Protein AF-A0A968RHX1-F1 (afdb_monomer)

pLDDT: mean 70.89, std 21.75, range [34.69, 95.31]

Nearest PDB structures (foldseek):
  5dut-assembly1_A  TM=3.476E-01  e=1.867E-02  Influenza A virus (A/Anhui/1/2005(H5N1))
  4f15-assembly1_A  TM=3.416E-01  e=2.207E-02  Influenza A virus (A/Korea/01/2009(H1N1))
  6iut-assembly1_A  TM=3.335E-01  e=6.361E-02  Influenza A virus (A/Anhui/1/2005(H5N1))
  8dis-assembly1_F  TM=2.852E-01  e=5.090E-02  Influenza A virus (A/Melbourne/1/1946(H1N1))
  8f38-as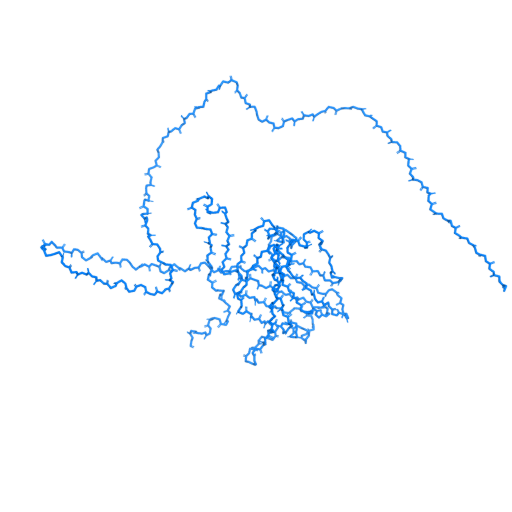sembly1_A  TM=2.634E-01  e=1.174E-01  synthetic construct

Structure (mmCIF, N/CA/C/O backbone):
data_AF-A0A968RHX1-F1
#
_entry.id   AF-A0A968RHX1-F1
#
loop_
_atom_site.group_PDB
_atom_site.id
_atom_site.type_symbol
_atom_site.label_atom_id
_atom_site.label_alt_id
_atom_site.label_comp_id
_atom_site.label_asym_id
_atom_site.label_entity_id
_atom_site.label_seq_id
_atom_site.pdbx_PDB_ins_code
_atom_site.Cartn_x
_atom_site.Cartn_y
_atom_site.Cartn_z
_atom_site.occupancy
_atom_site.B_iso_or_equiv
_atom_site.auth_seq_id
_atom_site.auth_comp_id
_atom_site.auth_asym_id
_atom_site.auth_atom_id
_atom_site.pdbx_PDB_model_num
ATOM 1 N N . MET A 1 1 ? 57.070 -23.262 -10.466 1.00 45.56 1 MET A N 1
ATOM 2 C CA . MET A 1 1 ? 58.029 -22.508 -9.624 1.00 45.56 1 MET A CA 1
ATOM 3 C C . MET A 1 1 ? 57.742 -21.035 -9.893 1.00 45.56 1 MET A C 1
ATOM 5 O O . MET A 1 1 ? 57.870 -20.663 -11.042 1.00 45.56 1 MET A O 1
ATOM 9 N N . TYR A 1 2 ? 57.181 -20.199 -9.018 1.00 42.03 2 TYR A N 1
ATOM 10 C CA . TYR A 1 2 ? 57.358 -20.011 -7.573 1.00 42.03 2 TYR A CA 1
ATOM 11 C C . TYR A 1 2 ? 56.024 -19.654 -6.872 1.00 42.03 2 TYR A C 1
ATOM 13 O O . TYR A 1 2 ? 55.183 -18.969 -7.444 1.00 42.03 2 TYR A O 1
ATOM 21 N N . LYS A 1 3 ? 55.871 -20.115 -5.623 1.00 45.38 3 LYS A N 1
ATOM 22 C CA . LYS A 1 3 ? 54.932 -19.626 -4.593 1.00 45.38 3 LYS A CA 1
ATOM 23 C C . LYS A 1 3 ? 55.657 -18.587 -3.719 1.00 45.38 3 LYS A C 1
ATOM 25 O O . LYS A 1 3 ? 56.845 -18.799 -3.494 1.00 45.38 3 LYS A O 1
ATOM 30 N N . GLN A 1 4 ? 54.941 -17.602 -3.159 1.00 46.31 4 GLN A N 1
ATOM 31 C CA . GLN A 1 4 ? 55.079 -17.025 -1.791 1.00 46.31 4 GLN A CA 1
ATOM 32 C C . GLN A 1 4 ? 54.148 -15.790 -1.671 1.00 46.31 4 GLN A C 1
ATOM 34 O O . GLN A 1 4 ? 54.173 -14.945 -2.555 1.00 46.31 4 GLN A O 1
ATOM 39 N N . ASN A 1 5 ? 53.125 -15.807 -0.798 1.00 43.62 5 ASN A N 1
ATOM 40 C CA . ASN A 1 5 ? 53.083 -15.311 0.604 1.00 43.62 5 ASN A CA 1
ATOM 41 C C . ASN A 1 5 ? 53.239 -13.769 0.667 1.00 43.62 5 ASN A C 1
ATOM 43 O O . ASN A 1 5 ? 54.166 -13.245 0.072 1.00 43.62 5 ASN A O 1
ATOM 47 N N . PHE A 1 6 ? 52.377 -12.971 1.310 1.00 46.50 6 PHE A N 1
ATOM 48 C CA . PHE A 1 6 ? 52.063 -12.970 2.744 1.00 46.50 6 PHE A CA 1
ATOM 49 C C . PHE A 1 6 ? 50.759 -12.206 3.070 1.00 46.50 6 PHE A C 1
ATOM 51 O O . PHE A 1 6 ? 50.465 -11.171 2.480 1.00 46.50 6 PHE A O 1
ATOM 58 N N . PHE A 1 7 ? 50.035 -12.709 4.074 1.00 46.78 7 PHE A N 1
ATOM 59 C CA . PHE A 1 7 ? 49.085 -11.971 4.916 1.00 46.78 7 PHE A CA 1
ATOM 60 C C . PHE A 1 7 ? 49.826 -11.002 5.861 1.00 46.78 7 PHE A C 1
ATOM 62 O O . PHE A 1 7 ? 50.921 -11.347 6.301 1.00 46.78 7 PHE A O 1
ATOM 69 N N . ASN A 1 8 ? 49.204 -9.853 6.180 1.00 42.34 8 ASN A N 1
ATOM 70 C CA . ASN A 1 8 ? 49.311 -8.980 7.382 1.00 42.34 8 ASN A CA 1
ATOM 71 C C . ASN A 1 8 ? 48.956 -7.538 6.939 1.00 42.34 8 ASN A C 1
ATOM 73 O O . ASN A 1 8 ? 49.455 -7.096 5.915 1.00 42.34 8 ASN A O 1
ATOM 77 N N . SER A 1 9 ? 48.101 -6.742 7.584 1.00 45.88 9 SER A N 1
ATOM 78 C CA . SER A 1 9 ? 47.857 -6.588 9.014 1.00 45.88 9 SER A CA 1
ATOM 79 C C . SER A 1 9 ? 46.403 -6.177 9.309 1.00 45.88 9 SER A C 1
ATOM 81 O O . SER A 1 9 ? 45.890 -5.178 8.812 1.00 45.88 9 SER A O 1
ATOM 83 N N . ALA A 1 10 ? 45.755 -6.934 10.190 1.00 45.03 10 ALA A N 1
ATOM 84 C CA . ALA A 1 10 ? 44.813 -6.362 11.143 1.00 45.03 10 ALA A CA 1
ATOM 85 C C . ALA A 1 10 ? 45.618 -5.886 12.367 1.00 45.03 10 ALA A C 1
ATOM 87 O O . ALA A 1 10 ? 46.672 -6.454 12.652 1.00 45.03 10 ALA A O 1
ATOM 88 N N . ALA A 1 11 ? 45.075 -4.904 13.090 1.00 45.91 11 ALA A N 1
ATOM 89 C CA . ALA A 1 11 ? 45.566 -4.309 14.340 1.00 45.91 11 ALA A CA 1
ATOM 90 C C . ALA A 1 11 ? 46.573 -3.150 14.206 1.00 45.91 11 ALA A C 1
ATOM 92 O O . ALA A 1 11 ? 47.782 -3.346 14.140 1.00 45.91 11 ALA A O 1
ATOM 93 N N . SER A 1 12 ? 46.057 -1.921 14.282 1.00 44.59 12 SER A N 1
ATOM 94 C CA . SER A 1 12 ? 46.679 -0.835 15.050 1.00 44.59 12 SER A CA 1
ATOM 95 C C . SER A 1 12 ? 45.677 0.308 15.230 1.00 44.59 12 SER A C 1
ATOM 97 O O . SER A 1 12 ? 44.970 0.648 14.287 1.00 44.59 12 SER A O 1
ATOM 99 N N . GLN A 1 13 ? 45.686 0.908 16.423 1.00 48.78 13 GLN A N 1
ATOM 100 C CA . GLN A 1 13 ? 44.955 2.109 16.858 1.00 48.78 13 GLN A CA 1
ATOM 101 C C . GLN A 1 13 ? 43.573 1.876 17.484 1.00 48.78 13 GLN A C 1
ATOM 103 O O . GLN A 1 13 ? 42.574 2.501 17.144 1.00 48.78 13 GLN A O 1
ATOM 108 N N . ALA A 1 14 ? 43.559 1.002 18.489 1.00 42.59 14 ALA A N 1
ATOM 109 C CA . ALA A 1 14 ? 42.822 1.301 19.708 1.00 42.59 14 ALA A CA 1
ATOM 110 C C . ALA A 1 14 ? 43.758 2.055 20.663 1.00 42.59 14 ALA A C 1
ATOM 112 O O . ALA A 1 14 ? 44.959 1.782 20.676 1.00 42.59 14 ALA A O 1
ATOM 113 N N . ASN A 1 15 ? 43.144 2.879 21.512 1.00 43.47 15 ASN A N 1
ATOM 114 C CA . ASN A 1 15 ? 43.693 3.506 22.710 1.00 43.47 15 ASN A CA 1
ATOM 115 C C . ASN A 1 15 ? 44.320 4.884 22.481 1.00 43.47 15 ASN A C 1
ATOM 117 O O . ASN A 1 15 ? 45.461 4.969 22.053 1.00 43.47 15 ASN A O 1
ATOM 121 N N . GLU A 1 16 ? 43.586 5.939 22.847 1.00 45.56 16 GLU A N 1
ATOM 122 C CA . GLU A 1 16 ? 44.152 6.995 23.684 1.00 45.56 16 GLU A CA 1
ATOM 123 C C . GLU A 1 16 ? 43.061 7.865 24.351 1.00 45.56 16 GLU A C 1
ATOM 125 O O . GLU A 1 16 ? 42.153 8.382 23.708 1.00 45.56 16 GLU A O 1
ATOM 130 N N . PHE A 1 17 ? 43.220 7.990 25.672 1.00 44.78 17 PHE A N 1
ATOM 131 C CA . PHE A 1 17 ? 42.766 9.045 26.582 1.00 44.78 17 PHE A CA 1
ATOM 132 C C . PHE A 1 17 ? 41.305 9.133 27.057 1.00 44.78 17 PHE A C 1
ATOM 134 O O . PHE A 1 17 ? 40.482 9.909 26.582 1.00 44.78 17 PHE A O 1
ATOM 141 N N . PHE A 1 18 ? 41.085 8.455 28.189 1.00 43.38 18 PHE A N 1
ATOM 142 C CA . PHE A 1 18 ? 40.279 8.955 29.302 1.00 43.38 18 PHE A CA 1
ATOM 143 C C . PHE A 1 18 ? 40.734 10.367 29.723 1.00 43.38 18 PHE A C 1
ATOM 145 O O . PHE A 1 18 ? 41.918 10.584 29.981 1.00 43.38 18 PHE A O 1
ATOM 152 N N . HIS A 1 19 ? 39.783 11.288 29.873 1.00 45.94 19 HIS A N 1
ATOM 153 C CA . HIS A 1 19 ? 39.845 12.366 30.861 1.00 45.94 19 HIS A CA 1
ATOM 154 C C . HIS A 1 19 ? 38.567 12.298 31.702 1.00 45.94 19 HIS A C 1
ATOM 156 O O . HIS A 1 19 ? 37.454 12.280 31.181 1.00 45.94 19 HIS A O 1
ATOM 162 N N . SER A 1 20 ? 38.771 12.167 33.006 1.00 45.75 20 SER A N 1
ATOM 163 C CA . SER A 1 20 ? 37.778 12.200 34.073 1.00 45.75 20 SER A CA 1
ATOM 164 C C . SER A 1 20 ? 37.375 13.635 34.424 1.00 45.75 20 SER A C 1
ATOM 166 O O . SER A 1 20 ? 38.226 14.506 34.283 1.00 45.75 20 SER A O 1
ATOM 168 N N . ALA A 1 21 ? 36.166 13.780 34.997 1.00 43.03 21 ALA A N 1
ATOM 169 C CA . ALA A 1 21 ? 35.847 14.597 36.188 1.00 43.03 21 ALA A CA 1
ATOM 170 C C . ALA A 1 21 ? 36.173 16.111 36.095 1.00 43.03 21 ALA A C 1
ATOM 172 O O . ALA A 1 21 ? 37.312 16.493 35.878 1.00 43.03 21 ALA A O 1
ATOM 173 N N . ASP A 1 22 ? 35.271 17.079 36.231 1.00 44.50 22 ASP A N 1
ATOM 174 C CA . ASP A 1 22 ? 34.054 17.243 37.031 1.00 44.50 22 ASP A CA 1
ATOM 175 C C . ASP A 1 22 ? 33.263 18.435 36.443 1.00 44.50 22 ASP A C 1
ATOM 177 O O . ASP A 1 22 ? 33.840 19.224 35.689 1.00 44.50 22 ASP A O 1
ATOM 181 N N . GLY A 1 23 ? 31.980 18.611 36.784 1.00 38.50 23 GLY A N 1
ATOM 182 C CA . GLY A 1 23 ? 31.287 19.867 36.453 1.00 38.50 23 GLY A CA 1
ATOM 183 C C . GLY A 1 23 ? 29.775 19.790 36.230 1.00 38.50 23 GLY A C 1
ATOM 184 O O . GLY A 1 23 ? 29.327 19.937 35.103 1.00 38.50 23 GLY A O 1
ATOM 185 N N . ASP A 1 24 ? 29.020 19.535 37.297 1.00 45.28 24 ASP A N 1
ATOM 186 C CA . ASP A 1 24 ? 27.838 20.305 37.722 1.00 45.28 24 ASP A CA 1
ATOM 187 C C . ASP A 1 24 ? 26.755 20.657 36.677 1.00 45.28 24 ASP A C 1
ATOM 189 O O . ASP A 1 24 ? 26.958 21.465 35.775 1.00 45.28 24 ASP A O 1
ATOM 193 N N . GLY A 1 25 ? 25.522 20.174 36.894 1.00 40.16 25 GLY A N 1
ATOM 194 C CA . GLY A 1 25 ? 24.351 20.773 36.241 1.00 40.16 25 GLY A CA 1
ATOM 195 C C . GLY A 1 25 ? 23.112 19.895 36.102 1.00 40.16 25 GLY A C 1
ATOM 196 O O . GLY A 1 25 ? 22.550 19.810 35.014 1.00 40.16 25 GLY A O 1
ATOM 197 N N . TRP A 1 26 ? 22.651 19.256 37.181 1.00 44.69 26 TRP A N 1
ATOM 198 C CA . TRP A 1 26 ? 21.298 18.689 37.228 1.00 44.69 26 TRP A CA 1
ATOM 199 C C . TRP A 1 26 ? 20.272 19.824 37.357 1.00 44.69 26 TRP A C 1
ATOM 201 O O . TRP A 1 26 ? 19.863 20.195 38.454 1.00 44.69 26 TRP A O 1
ATOM 211 N N . GLY A 1 27 ? 19.882 20.402 36.221 1.00 42.28 27 GLY A N 1
ATOM 212 C CA . GLY A 1 27 ? 18.737 21.302 36.117 1.00 42.28 27 GLY A CA 1
ATOM 213 C C . GLY A 1 27 ? 17.444 20.496 36.038 1.00 42.28 27 GLY A C 1
ATOM 214 O O . GLY A 1 27 ? 17.004 20.126 34.953 1.00 42.28 27 GLY A O 1
ATOM 215 N N . ASN A 1 28 ? 16.856 20.210 37.198 1.00 46.84 28 ASN A N 1
ATOM 216 C CA . ASN A 1 28 ? 15.510 19.664 37.321 1.00 46.84 28 ASN A CA 1
ATOM 217 C C . ASN A 1 28 ? 14.493 20.673 36.768 1.00 46.84 28 ASN A C 1
ATOM 219 O O . ASN A 1 28 ? 14.259 21.713 37.371 1.00 46.84 28 ASN A O 1
ATOM 223 N N . ALA A 1 29 ? 13.860 20.345 35.642 1.00 47.78 29 ALA A N 1
ATOM 224 C CA . ALA A 1 29 ? 12.671 21.027 35.132 1.00 47.78 29 ALA A CA 1
ATOM 225 C C . ALA A 1 29 ? 11.397 20.432 35.761 1.00 47.78 29 ALA A C 1
ATOM 227 O O . ALA A 1 29 ? 10.481 20.006 35.057 1.00 47.78 29 ALA A O 1
ATOM 228 N N . PHE A 1 30 ? 11.363 20.360 37.092 1.00 45.12 30 PHE A N 1
ATOM 229 C CA . PHE A 1 30 ? 10.128 20.128 37.832 1.00 45.12 30 PHE A CA 1
ATOM 230 C C . PHE A 1 30 ? 9.689 21.474 38.383 1.00 45.12 30 PHE A C 1
ATOM 232 O O . PHE A 1 30 ? 10.419 22.087 39.154 1.00 45.12 30 PHE A O 1
ATOM 239 N N . GLY A 1 31 ? 8.542 21.937 37.886 1.00 41.12 31 GLY A N 1
ATOM 240 C CA . GLY A 1 31 ? 7.921 23.179 38.309 1.00 41.12 31 GLY A CA 1
ATOM 241 C C . GLY A 1 31 ? 7.744 23.214 39.818 1.00 41.12 31 GLY A C 1
ATOM 242 O O . GLY A 1 31 ? 7.410 22.199 40.437 1.00 41.12 31 GLY A O 1
ATOM 243 N N . ASP A 1 32 ? 8.008 24.396 40.356 1.00 43.31 32 ASP A N 1
ATOM 244 C CA . ASP A 1 32 ? 7.806 24.764 41.743 1.00 43.31 32 ASP A CA 1
ATOM 245 C C . ASP A 1 32 ? 6.393 24.365 42.186 1.00 43.31 32 ASP A C 1
ATOM 247 O O . ASP A 1 32 ? 5.382 24.777 41.615 1.00 43.31 32 ASP A O 1
ATOM 251 N N . VAL A 1 33 ? 6.351 23.484 43.182 1.00 46.47 33 VAL A N 1
ATOM 252 C CA . VAL A 1 33 ? 5.173 23.242 44.004 1.00 46.47 33 VAL A CA 1
ATOM 253 C C . VAL A 1 33 ? 5.349 24.163 45.198 1.00 46.47 33 VAL A C 1
ATOM 255 O O . VAL A 1 33 ? 6.150 23.868 46.088 1.00 46.47 33 VAL A O 1
ATOM 258 N N . ASP A 1 34 ? 4.649 25.292 45.182 1.00 49.78 34 ASP A N 1
ATOM 259 C CA . ASP A 1 34 ? 4.600 26.182 46.332 1.00 49.78 34 ASP A CA 1
ATOM 260 C C . ASP A 1 34 ? 3.885 25.493 47.507 1.00 49.78 34 ASP A C 1
ATOM 262 O O . ASP A 1 34 ? 3.009 24.636 47.351 1.00 49.78 34 ASP A O 1
ATOM 266 N N . ALA A 1 35 ? 4.380 25.800 48.705 1.00 49.22 35 ALA A N 1
ATOM 267 C CA . ALA A 1 35 ? 4.126 25.092 49.955 1.00 49.22 35 ALA A CA 1
ATOM 268 C C . ALA A 1 35 ? 2.940 25.660 50.762 1.00 49.22 35 ALA A C 1
ATOM 270 O O . ALA A 1 35 ? 2.902 25.527 51.987 1.00 49.22 35 ALA A O 1
ATOM 271 N N . ASP A 1 36 ? 1.969 26.269 50.094 1.00 51.97 36 ASP A N 1
ATOM 272 C CA . ASP A 1 36 ? 0.696 26.729 50.635 1.00 51.97 36 ASP A CA 1
ATOM 273 C C . ASP A 1 36 ? -0.444 26.116 49.813 1.00 51.97 36 ASP A C 1
ATOM 275 O O . ASP A 1 36 ? -0.774 26.543 48.716 1.00 51.97 36 ASP A O 1
ATOM 279 N N . GLY A 1 37 ? -1.010 25.023 50.329 1.00 47.44 37 GLY A N 1
ATOM 280 C CA . GLY A 1 37 ? -2.017 24.207 49.651 1.00 47.44 37 GLY A CA 1
ATOM 281 C C . GLY A 1 37 ? -3.390 24.864 49.492 1.00 47.44 37 GLY A C 1
ATOM 282 O O . GLY A 1 37 ? -4.376 24.293 49.955 1.00 47.44 37 GLY A O 1
ATOM 283 N N . ASP A 1 38 ? -3.463 25.984 48.779 1.00 42.75 38 ASP A N 1
ATOM 284 C CA . ASP A 1 38 ? -4.703 26.668 48.429 1.00 42.75 38 ASP A CA 1
ATOM 285 C C . ASP A 1 38 ? -5.012 26.445 46.941 1.00 42.75 38 ASP A C 1
ATOM 287 O O . ASP A 1 38 ? -4.536 27.126 46.033 1.00 42.75 38 ASP A O 1
ATOM 291 N N . TYR A 1 39 ? -5.827 25.420 46.689 1.00 43.44 39 TYR A N 1
ATOM 292 C CA . TYR A 1 39 ? -6.475 25.207 45.399 1.00 43.44 39 TYR A CA 1
ATOM 293 C C . TYR A 1 39 ? -7.599 26.245 45.281 1.00 43.44 39 TYR A C 1
ATOM 295 O O . TYR A 1 39 ? -8.712 26.012 45.757 1.00 43.44 39 TYR A O 1
ATOM 303 N N . GLU A 1 40 ? -7.317 27.414 44.698 1.00 45.12 40 GLU A N 1
ATOM 304 C CA . GLU A 1 40 ? -8.377 28.368 44.369 1.00 45.12 40 GLU A CA 1
ATOM 305 C C . GLU A 1 40 ? -9.241 27.797 43.241 1.00 45.12 40 GLU A C 1
ATOM 307 O O . GLU A 1 40 ? -8.892 27.801 42.058 1.00 45.12 40 GLU A O 1
ATOM 312 N N . GLY A 1 41 ? -10.389 27.259 43.650 1.00 39.34 41 GLY A N 1
ATOM 313 C CA . GLY A 1 41 ? -11.518 27.009 42.778 1.00 39.34 41 GLY A CA 1
ATOM 314 C C . GLY A 1 41 ? -12.066 28.332 42.255 1.00 39.34 41 GLY A C 1
ATOM 315 O O . GLY A 1 41 ? -12.513 29.178 43.025 1.00 39.34 41 GLY A O 1
ATOM 316 N N . ALA A 1 42 ? -12.063 28.472 40.935 1.00 44.25 42 ALA A N 1
ATOM 317 C CA . ALA A 1 42 ? -12.930 29.400 40.233 1.00 44.25 42 ALA A CA 1
ATOM 318 C C . ALA A 1 42 ? -14.016 28.579 39.528 1.00 44.25 42 ALA A C 1
ATOM 320 O O . ALA A 1 42 ? -13.856 28.154 38.382 1.00 44.25 42 ALA A O 1
ATOM 321 N N . ASP A 1 43 ? -15.101 28.335 40.258 1.00 41.88 43 ASP A N 1
ATOM 322 C CA . ASP A 1 43 ? -16.421 28.138 39.673 1.00 41.88 43 ASP A CA 1
ATOM 323 C C . ASP A 1 43 ? -16.946 29.519 39.223 1.00 41.88 43 ASP A C 1
ATOM 325 O O . ASP A 1 43 ? -16.829 30.485 39.977 1.00 41.88 43 ASP A O 1
ATOM 329 N N . ASP A 1 44 ? -17.458 29.635 37.988 1.00 41.25 44 ASP A N 1
ATOM 330 C CA . ASP A 1 44 ? -18.867 29.995 37.714 1.00 41.25 44 ASP A CA 1
ATOM 331 C C . ASP A 1 44 ? -19.148 30.602 36.311 1.00 41.25 44 ASP A C 1
ATOM 333 O O . ASP A 1 44 ? -18.622 31.641 35.922 1.00 41.25 44 ASP A O 1
ATOM 337 N N . TYR A 1 45 ? -20.056 29.891 35.621 1.00 43.09 45 TYR A N 1
ATOM 338 C CA . TYR A 1 45 ? -21.113 30.235 34.643 1.00 43.09 45 TYR A CA 1
ATOM 339 C C . TYR A 1 45 ? -20.865 31.109 33.395 1.00 43.09 45 TYR A C 1
ATOM 341 O O . TYR A 1 45 ? -20.618 32.302 33.480 1.00 43.09 45 TYR A O 1
ATOM 349 N N . ASP A 1 46 ? -21.106 30.501 32.222 1.00 40.91 46 ASP A N 1
ATOM 350 C CA . ASP A 1 46 ? -22.254 30.783 31.324 1.00 40.91 46 ASP A CA 1
ATOM 351 C C . ASP A 1 46 ? -22.359 29.602 30.317 1.00 40.91 46 ASP A C 1
ATOM 353 O O . ASP A 1 46 ? -21.404 29.290 29.613 1.00 40.91 46 ASP A O 1
ATOM 357 N N . ALA A 1 47 ? -23.351 28.704 30.347 1.00 45.41 47 ALA A N 1
ATOM 358 C CA . ALA A 1 47 ? -24.794 28.870 30.141 1.00 45.41 47 ALA A CA 1
ATOM 359 C C . ALA A 1 47 ? -25.253 29.109 28.687 1.00 45.41 47 ALA A C 1
ATOM 361 O O . ALA A 1 47 ? -26.233 29.813 28.492 1.00 45.41 47 ALA A O 1
ATOM 362 N N . ASP A 1 48 ? -24.676 28.409 27.702 1.00 45.75 48 ASP A N 1
ATOM 363 C CA . ASP A 1 48 ? -25.326 28.199 26.396 1.00 45.75 48 ASP A CA 1
ATOM 364 C C . ASP A 1 48 ? -25.574 26.703 26.172 1.00 45.75 48 ASP A C 1
ATOM 366 O O . ASP A 1 48 ? -24.691 25.931 25.794 1.00 45.75 48 ASP A O 1
ATOM 370 N N . GLY A 1 49 ? -26.799 26.281 26.481 1.00 37.69 49 GLY A N 1
ATOM 371 C CA . GLY A 1 49 ? -27.266 24.921 26.277 1.00 37.69 49 GLY A CA 1
ATOM 372 C C . GLY A 1 49 ? -27.526 24.605 24.807 1.00 37.69 49 GLY A C 1
ATOM 373 O O . GLY A 1 49 ? -28.271 25.314 24.144 1.00 37.69 49 GLY A O 1
ATOM 374 N N . ASP A 1 50 ? -27.011 23.462 24.367 1.00 37.44 50 ASP A N 1
ATOM 375 C CA . ASP A 1 50 ? -27.670 22.617 23.375 1.00 37.44 50 ASP A CA 1
ATOM 376 C C . ASP A 1 50 ? -27.651 21.187 23.926 1.00 37.44 50 ASP A C 1
ATOM 378 O O . ASP A 1 50 ? -26.716 20.405 23.739 1.00 37.44 50 ASP A O 1
ATOM 382 N N . TYR A 1 51 ? -28.699 20.871 24.689 1.00 37.62 51 TYR A N 1
ATOM 383 C CA . TYR A 1 51 ? -29.097 19.496 24.951 1.00 37.62 51 TYR A CA 1
ATOM 384 C C . TYR A 1 51 ? -29.671 18.930 23.651 1.00 37.62 51 TYR A C 1
ATOM 386 O O . TYR A 1 51 ? -30.887 18.919 23.457 1.00 37.62 51 TYR A O 1
ATOM 394 N N . ASP A 1 52 ? -28.805 18.462 22.755 1.00 44.12 52 ASP A N 1
ATOM 395 C CA . ASP A 1 52 ? -29.245 17.534 21.722 1.00 44.12 52 ASP A CA 1
ATOM 396 C C . ASP A 1 52 ? -29.414 16.165 22.374 1.00 44.12 52 ASP A C 1
ATOM 398 O O . ASP A 1 52 ? -28.466 15.405 22.589 1.00 44.12 52 ASP A O 1
ATOM 402 N N . ALA A 1 53 ? -30.673 15.932 22.731 1.00 38.31 53 ALA A N 1
ATOM 403 C CA . ALA A 1 53 ? -31.241 14.666 23.125 1.00 38.31 53 ALA A CA 1
ATOM 404 C C . ALA A 1 53 ? -30.712 13.519 22.245 1.00 38.31 53 ALA A C 1
ATOM 406 O O . ALA A 1 53 ? -30.796 13.564 21.017 1.00 38.31 53 ALA A O 1
ATOM 407 N N . ASP A 1 54 ? -30.151 12.518 22.917 1.00 41.62 54 ASP A N 1
ATOM 408 C CA . ASP A 1 54 ? -30.326 11.086 22.687 1.00 41.62 54 ASP A CA 1
ATOM 409 C C . ASP A 1 54 ? -31.213 10.734 21.479 1.00 41.62 54 ASP A C 1
ATOM 411 O O . ASP A 1 54 ? -32.388 10.396 21.584 1.00 41.62 54 ASP A O 1
ATOM 415 N N . GLY A 1 55 ? -30.605 10.814 20.294 1.00 35.38 55 GLY A N 1
ATOM 416 C CA . GLY A 1 55 ? -31.098 10.158 19.096 1.00 35.38 55 GLY A CA 1
ATOM 417 C C . GLY A 1 55 ? -30.568 8.734 19.075 1.00 35.38 55 GLY A C 1
ATOM 418 O O . GLY A 1 55 ? -29.384 8.527 18.799 1.00 35.38 55 GLY A O 1
ATOM 419 N N . ASP A 1 56 ? -31.437 7.770 19.369 1.00 38.19 56 ASP A N 1
ATOM 420 C CA . ASP A 1 56 ? -31.238 6.373 18.994 1.00 38.19 56 ASP A CA 1
ATOM 421 C C . ASP A 1 56 ? -30.900 6.318 17.495 1.00 38.19 56 ASP A C 1
ATOM 423 O O . ASP A 1 56 ? -31.665 6.764 16.638 1.00 38.19 56 ASP A O 1
ATOM 427 N N . TYR A 1 57 ? -29.690 5.854 17.182 1.00 43.16 57 TYR A N 1
ATOM 428 C CA . TYR A 1 57 ? -29.233 5.672 15.810 1.00 43.16 57 TYR A CA 1
ATOM 429 C C . TYR A 1 57 ? -29.507 4.232 15.391 1.00 43.16 57 TYR A C 1
ATOM 431 O O . TYR A 1 57 ? -28.764 3.325 15.780 1.00 43.16 57 TYR A O 1
ATOM 439 N N . ASP A 1 58 ? -30.520 4.043 14.550 1.00 38.00 58 ASP A N 1
ATOM 440 C CA . ASP A 1 58 ? -30.752 2.771 13.872 1.00 38.00 58 ASP A CA 1
ATOM 441 C C . ASP A 1 58 ? -29.596 2.451 12.905 1.00 38.00 58 ASP A C 1
ATOM 443 O O . ASP A 1 58 ? -28.973 3.322 12.283 1.00 38.00 58 ASP A O 1
ATOM 447 N N . ALA A 1 59 ? -29.219 1.174 12.902 1.00 46.31 59 ALA A N 1
ATOM 448 C CA . ALA A 1 59 ? -27.880 0.675 12.601 1.00 46.31 59 ALA A CA 1
ATOM 449 C C . ALA A 1 59 ? -27.652 0.252 11.139 1.00 46.31 59 ALA A C 1
ATOM 451 O O . ALA A 1 59 ? -26.603 -0.308 10.803 1.00 46.31 59 ALA A O 1
ATOM 452 N N . ASP A 1 60 ? -28.573 0.546 10.245 1.00 38.84 60 ASP A N 1
ATOM 453 C CA . ASP A 1 60 ? -28.588 0.074 8.875 1.00 38.84 60 ASP A CA 1
ATOM 454 C C . ASP A 1 60 ? -29.048 1.211 7.971 1.00 38.84 60 ASP A C 1
ATOM 456 O O . ASP A 1 60 ? -30.100 1.802 8.146 1.00 38.84 60 ASP A O 1
ATOM 460 N N . GLY A 1 61 ? -28.220 1.568 6.991 1.00 41.69 61 GLY A N 1
ATOM 461 C CA . GLY A 1 61 ? -28.517 2.626 6.023 1.00 41.69 61 GLY A CA 1
ATOM 462 C C . GLY A 1 61 ? -29.637 2.279 5.036 1.00 41.69 61 GLY A C 1
ATOM 463 O O . GLY A 1 61 ? -29.543 2.698 3.882 1.00 41.69 61 GLY A O 1
ATOM 464 N N . ASP A 1 62 ? -30.647 1.531 5.472 1.00 39.16 62 ASP A N 1
ATOM 465 C CA . ASP A 1 62 ? -31.870 1.252 4.742 1.00 39.16 62 ASP A CA 1
ATOM 466 C C . ASP A 1 62 ? -32.983 2.199 5.198 1.00 39.16 62 ASP A C 1
ATOM 468 O O . ASP A 1 62 ? -33.000 2.737 6.301 1.00 39.16 62 ASP A O 1
ATOM 472 N N . TYR A 1 63 ? -33.867 2.513 4.259 1.00 34.78 63 TYR A N 1
ATOM 473 C CA . TYR A 1 63 ? -34.928 3.491 4.432 1.00 34.78 63 TYR A CA 1
ATOM 474 C C . TYR A 1 63 ? -35.864 3.067 5.562 1.00 34.78 63 TYR A C 1
ATOM 476 O O . TYR A 1 63 ? -36.699 2.186 5.362 1.00 34.78 63 TYR A O 1
ATOM 484 N N . ASP A 1 64 ? -35.776 3.744 6.704 1.00 34.69 64 ASP A N 1
ATOM 485 C CA . ASP A 1 64 ? -36.773 3.599 7.751 1.00 34.69 64 ASP A CA 1
ATOM 486 C C . ASP A 1 64 ? -38.071 4.285 7.296 1.00 34.69 64 ASP A C 1
ATOM 488 O O . ASP A 1 64 ? -38.281 5.500 7.415 1.00 34.69 64 ASP A O 1
ATOM 492 N N . TYR A 1 65 ? -38.943 3.496 6.666 1.00 39.78 65 TYR A N 1
ATOM 493 C CA . TYR A 1 65 ? -40.360 3.806 6.644 1.00 39.78 65 TYR A CA 1
ATOM 494 C C . TYR A 1 65 ? -40.850 3.625 8.076 1.00 39.78 65 TYR A C 1
ATOM 496 O O . TYR A 1 65 ? -41.344 2.558 8.431 1.00 39.78 65 TYR A O 1
ATOM 504 N N . ALA A 1 66 ? -40.755 4.695 8.869 1.00 42.53 66 ALA A N 1
ATOM 505 C CA . ALA A 1 66 ? -41.544 4.853 10.079 1.00 42.53 66 ALA A CA 1
ATOM 506 C C . ALA A 1 66 ? -43.028 4.822 9.672 1.00 42.53 66 ALA A C 1
ATOM 508 O O . ALA A 1 66 ? -43.650 5.856 9.398 1.00 42.53 66 ALA A O 1
ATOM 509 N N . PHE A 1 67 ? -43.565 3.608 9.534 1.00 39.78 67 PHE A N 1
ATOM 510 C CA . PHE A 1 67 ? -44.983 3.342 9.420 1.00 39.78 67 PHE A CA 1
ATOM 511 C C . PHE A 1 67 ? -45.614 3.880 10.694 1.00 39.78 67 PHE A C 1
ATOM 513 O O . PHE A 1 67 ? -45.312 3.450 11.804 1.00 39.78 67 PHE A O 1
ATOM 520 N N . GLY A 1 68 ? -46.427 4.914 10.509 1.00 44.97 68 GLY A N 1
ATOM 521 C CA . GLY A 1 68 ? -47.191 5.504 11.581 1.00 44.97 68 GLY A CA 1
ATOM 522 C C . GLY A 1 68 ? -48.212 4.506 12.093 1.00 44.97 68 GLY A C 1
ATOM 523 O O . GLY A 1 68 ? -49.192 4.236 11.407 1.00 44.97 68 GLY A O 1
ATOM 524 N N . ASP A 1 69 ? -48.035 4.076 13.334 1.00 42.06 69 ASP A N 1
ATOM 525 C CA . ASP A 1 69 ? -49.146 3.632 14.164 1.00 42.06 69 ASP A CA 1
ATOM 526 C C . ASP A 1 69 ? -49.713 4.849 14.909 1.00 42.06 69 ASP A C 1
ATOM 528 O O . ASP A 1 69 ? -49.629 5.006 16.125 1.00 42.06 69 ASP A O 1
ATOM 532 N N . GLU A 1 70 ? -50.318 5.752 14.131 1.00 49.19 70 GLU A N 1
ATOM 533 C CA . GLU A 1 70 ? -51.373 6.630 14.627 1.00 49.19 70 GLU A CA 1
ATOM 534 C C . GLU A 1 70 ? -52.644 5.792 14.803 1.00 49.19 70 GLU A C 1
ATOM 536 O O . GLU A 1 70 ? -53.510 5.793 13.931 1.00 49.19 70 GLU A O 1
ATOM 541 N N . MET A 1 71 ? -52.814 5.107 15.937 1.00 47.50 71 MET A N 1
ATOM 542 C CA . MET A 1 71 ? -54.160 4.728 16.379 1.00 47.50 71 MET A CA 1
ATOM 543 C C . MET A 1 71 ? -54.355 4.962 17.878 1.00 47.50 71 MET A C 1
ATOM 545 O O . MET A 1 71 ? -53.797 4.274 18.722 1.00 47.50 71 MET A O 1
ATOM 549 N N . MET A 1 72 ? -55.261 5.909 18.149 1.00 45.38 72 MET A N 1
ATOM 550 C CA . MET A 1 72 ? -55.951 6.208 19.412 1.00 45.38 72 MET A CA 1
ATOM 551 C C . MET A 1 72 ? -55.290 7.212 20.365 1.00 45.38 72 MET A C 1
ATOM 553 O O . MET A 1 72 ? -54.861 6.884 21.464 1.00 45.38 72 MET A O 1
AT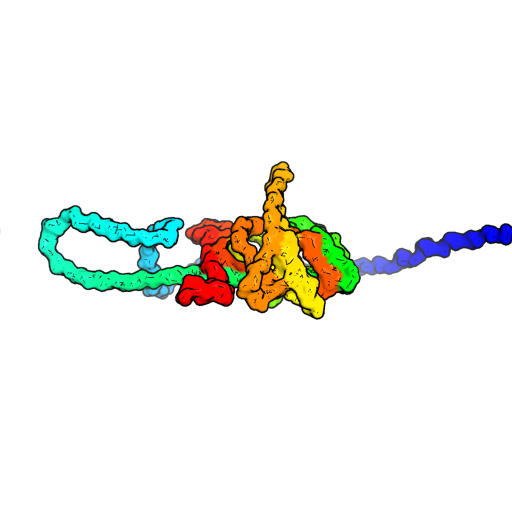OM 557 N N . ASN A 1 73 ? -55.435 8.498 20.035 1.00 42.03 73 ASN A N 1
ATOM 558 C CA . ASN A 1 73 ? -55.839 9.461 21.060 1.00 42.03 73 ASN A CA 1
ATOM 559 C C . ASN A 1 73 ? -57.013 10.309 20.556 1.00 42.03 73 ASN A C 1
ATOM 561 O O . ASN A 1 73 ? -56.870 11.389 19.984 1.00 42.03 73 ASN A O 1
ATOM 565 N N . ALA A 1 74 ? -58.215 9.768 20.753 1.00 49.66 74 ALA A N 1
ATOM 566 C CA . ALA A 1 74 ? -59.460 10.494 20.597 1.00 49.66 74 ALA A CA 1
ATOM 567 C C . ALA A 1 74 ? -59.600 11.506 21.743 1.00 49.66 74 ALA A C 1
ATOM 569 O O . ALA A 1 74 ? -60.165 11.187 22.786 1.00 49.66 74 ALA A O 1
ATOM 570 N N . ARG A 1 75 ? -59.108 12.734 21.547 1.00 42.78 75 ARG A N 1
ATOM 571 C CA . ARG A 1 75 ? -59.682 13.943 22.159 1.00 42.78 75 ARG A CA 1
ATOM 572 C C . ARG A 1 75 ? -59.121 15.199 21.503 1.00 42.78 75 ARG A C 1
ATOM 574 O O . ARG A 1 75 ? -57.917 15.405 21.428 1.00 42.78 75 ARG A O 1
ATOM 581 N N . GLY A 1 76 ? -60.047 16.009 20.994 1.00 46.50 76 GLY A N 1
ATOM 582 C CA . GLY A 1 76 ? -59.788 17.181 20.173 1.00 46.50 76 GLY A CA 1
ATOM 583 C C . GLY A 1 76 ? -58.807 18.170 20.793 1.00 46.50 76 GLY A C 1
ATOM 584 O O . GLY A 1 76 ? -59.052 18.749 21.846 1.00 46.50 76 GLY A O 1
ATOM 585 N N . GLY A 1 77 ? -57.732 18.425 20.062 1.00 40.81 77 GLY A N 1
ATOM 586 C CA . GLY A 1 77 ? -56.825 19.540 20.268 1.00 40.81 77 GLY A CA 1
ATOM 587 C C . GLY A 1 77 ? -56.237 19.902 18.914 1.00 40.81 77 GLY A C 1
ATOM 588 O O . GLY A 1 77 ? -55.849 19.022 18.156 1.00 40.81 77 GLY A O 1
ATOM 589 N N . LYS A 1 78 ? -56.250 21.187 18.559 1.00 46.78 78 LYS A N 1
ATOM 590 C CA . LYS A 1 78 ? -55.817 21.702 17.253 1.00 46.78 78 LYS A CA 1
ATOM 591 C C . LYS A 1 78 ? -54.367 21.282 16.962 1.00 46.78 78 LYS A C 1
ATOM 593 O O . LYS A 1 78 ? -53.438 21.927 17.444 1.00 46.78 78 LYS A O 1
ATOM 598 N N . SER A 1 79 ? -54.175 20.231 16.166 1.00 41.00 79 SER A N 1
ATOM 599 C CA . SER A 1 79 ? -52.851 19.759 15.757 1.00 41.00 79 SER A CA 1
ATOM 600 C C . SER A 1 79 ? -52.199 20.786 14.835 1.00 41.00 79 SER A C 1
ATOM 602 O O . SER A 1 79 ? -52.501 20.880 13.643 1.00 41.00 79 SER A O 1
ATOM 604 N N . ARG A 1 80 ? -51.297 21.590 15.403 1.00 46.00 80 ARG A N 1
ATOM 605 C CA . ARG A 1 80 ? -50.319 22.366 14.641 1.00 46.00 80 ARG A CA 1
ATOM 606 C C . ARG A 1 80 ? -49.515 21.356 13.826 1.00 46.00 80 ARG A C 1
ATOM 608 O O . ARG A 1 80 ? -48.785 20.556 14.403 1.00 46.00 80 ARG A O 1
ATOM 615 N N . ARG A 1 81 ? -49.679 21.360 12.500 1.00 45.34 81 ARG A N 1
ATOM 616 C CA . ARG A 1 81 ? -48.848 20.575 11.577 1.00 45.34 81 ARG A CA 1
ATOM 617 C C . ARG A 1 81 ? -47.415 21.077 11.740 1.00 45.34 81 ARG A C 1
ATOM 619 O O . ARG A 1 81 ? -47.043 22.080 11.137 1.00 45.34 81 ARG A O 1
ATOM 626 N N . MET A 1 82 ? -46.641 20.434 12.611 1.00 47.56 82 MET A N 1
ATOM 627 C CA . MET A 1 82 ? -45.206 20.659 12.690 1.00 47.56 82 MET A CA 1
ATOM 628 C C . MET A 1 82 ? -44.637 20.212 11.350 1.00 47.56 82 MET A C 1
ATOM 630 O O . MET A 1 82 ? -44.652 19.028 11.015 1.00 47.56 82 MET A O 1
ATOM 634 N N . ALA A 1 83 ? -44.225 21.184 10.539 1.00 52.84 83 ALA A N 1
ATOM 635 C CA . ALA A 1 83 ? -43.474 20.930 9.328 1.00 52.84 83 ALA A CA 1
ATOM 636 C C . ALA A 1 83 ? -42.216 20.157 9.737 1.00 52.84 83 ALA A C 1
ATOM 638 O O . ALA A 1 83 ? -41.310 20.725 10.348 1.00 52.84 83 ALA A O 1
ATOM 639 N N . ARG A 1 84 ? -42.190 18.847 9.457 1.00 56.25 84 ARG A N 1
ATOM 640 C CA . ARG A 1 84 ? -40.998 18.013 9.624 1.00 56.25 84 ARG A CA 1
ATOM 641 C C . ARG A 1 84 ? -39.900 18.667 8.790 1.00 56.25 84 ARG A C 1
ATOM 643 O O . ARG A 1 84 ? -39.971 18.660 7.561 1.00 56.25 84 ARG A O 1
ATOM 650 N N . LYS A 1 85 ? -38.925 19.294 9.458 1.00 52.09 85 LYS A N 1
ATOM 651 C CA . LYS A 1 85 ? -37.700 19.755 8.802 1.00 52.09 85 LYS A CA 1
ATOM 652 C C . LYS A 1 85 ? -37.108 18.545 8.066 1.00 52.09 85 LYS A C 1
ATOM 654 O O . LYS A 1 85 ? -37.041 17.470 8.664 1.00 52.09 85 LYS A O 1
ATOM 659 N N . PRO A 1 86 ? -36.709 18.677 6.791 1.00 49.12 86 PRO A N 1
ATOM 660 C CA . PRO A 1 86 ? -36.040 17.592 6.093 1.00 49.12 86 PRO A CA 1
ATOM 661 C C . PRO A 1 86 ? -34.767 17.240 6.865 1.00 49.12 86 PRO A C 1
ATOM 663 O O . PRO A 1 86 ? -33.899 18.095 7.058 1.00 49.12 86 PRO A O 1
ATOM 666 N N . VAL A 1 87 ? -34.674 15.993 7.329 1.00 52.78 87 VAL A N 1
ATOM 667 C CA . VAL A 1 87 ? -33.445 15.453 7.911 1.00 52.78 87 VAL A CA 1
ATOM 668 C C . VAL A 1 87 ? -32.388 15.536 6.815 1.00 52.78 87 VAL A C 1
ATOM 670 O O . VAL A 1 87 ? -32.509 14.897 5.766 1.00 52.78 87 VAL A O 1
ATOM 673 N N . LYS A 1 88 ? -31.379 16.393 7.007 1.00 42.84 88 LYS A N 1
ATOM 674 C CA . LYS A 1 88 ? -30.220 16.444 6.114 1.00 42.84 88 LYS A CA 1
ATOM 675 C C . LYS A 1 88 ? -29.589 15.057 6.145 1.00 42.84 88 LYS A C 1
ATOM 677 O O . LYS A 1 88 ? -29.061 14.653 7.174 1.00 42.84 88 LYS A O 1
ATOM 682 N N . LYS A 1 89 ? -29.639 14.345 5.016 1.00 43.28 89 LYS A N 1
ATOM 683 C CA . LYS A 1 89 ? -28.875 13.115 4.803 1.00 43.28 89 LYS A CA 1
ATOM 684 C C . LYS A 1 89 ? -27.420 13.428 5.144 1.00 43.28 89 LYS A C 1
ATOM 686 O O . LYS A 1 89 ? -26.794 14.222 4.440 1.00 43.28 89 LYS A O 1
ATOM 691 N N . SER A 1 90 ? -26.915 12.875 6.244 1.00 46.16 90 SER A N 1
ATOM 692 C CA . SER A 1 90 ? -25.520 13.041 6.630 1.00 46.16 90 SER A CA 1
ATOM 693 C C . SER A 1 90 ? -24.673 12.434 5.513 1.00 46.16 90 SER A C 1
ATOM 695 O O . SER A 1 90 ? -24.675 11.229 5.266 1.00 46.16 90 SER A O 1
ATOM 697 N N . SER A 1 91 ? -24.010 13.281 4.728 1.00 54.06 91 SER A N 1
ATOM 698 C CA . SER A 1 91 ? -23.038 12.800 3.756 1.00 54.06 91 SER A CA 1
ATOM 699 C C . SER A 1 91 ? -21.856 12.261 4.553 1.00 54.06 91 SER A C 1
ATOM 701 O O . SER A 1 91 ? -21.132 13.045 5.166 1.00 54.06 91 SER A O 1
ATOM 703 N N . SER A 1 92 ? -21.679 10.939 4.586 1.00 61.00 92 SER A N 1
ATOM 704 C CA . SER A 1 92 ? -20.488 10.313 5.164 1.00 61.00 92 SER A CA 1
ATOM 705 C C . SER A 1 92 ? -19.237 10.994 4.609 1.00 61.00 92 SER A C 1
ATOM 707 O O . SER A 1 92 ? -19.135 11.152 3.388 1.00 61.00 92 SER A O 1
ATOM 709 N N . GLN A 1 93 ? -18.305 11.387 5.481 1.00 70.75 93 GLN A N 1
ATOM 710 C CA . GLN A 1 93 ? -17.052 12.022 5.076 1.00 70.75 93 GLN A CA 1
ATOM 711 C C . GLN A 1 93 ? -16.359 11.172 4.001 1.00 70.75 93 GLN A C 1
ATOM 713 O O . GLN A 1 93 ? -16.237 9.952 4.150 1.00 70.75 93 GLN A O 1
ATOM 718 N N . GLU A 1 94 ? -15.935 11.807 2.907 1.00 72.19 94 GLU A N 1
ATOM 719 C CA . GLU A 1 94 ? -15.216 11.117 1.835 1.00 72.19 94 GLU A CA 1
ATOM 720 C C . GLU A 1 94 ? -13.878 10.582 2.363 1.00 72.19 94 GLU A C 1
ATOM 722 O O . GLU A 1 94 ? -13.168 11.247 3.126 1.00 72.19 94 GLU A O 1
ATOM 727 N N . SER A 1 95 ? -13.550 9.348 1.983 1.00 78.88 95 SER A N 1
ATOM 728 C CA . SER A 1 95 ? -12.309 8.698 2.391 1.00 78.88 95 SER A CA 1
ATOM 729 C C . SER A 1 95 ? -11.092 9.377 1.758 1.00 78.88 95 SER A C 1
ATOM 731 O O . SER A 1 95 ? -10.966 9.426 0.533 1.00 78.88 95 SER A O 1
ATOM 733 N N . GLN A 1 96 ? -10.170 9.874 2.586 1.00 85.62 96 GLN A N 1
ATOM 734 C CA . GLN A 1 96 ? -8.846 10.299 2.125 1.00 85.62 96 GLN A CA 1
ATOM 735 C C . GLN A 1 96 ? -7.912 9.081 2.041 1.00 85.62 96 GLN A C 1
ATOM 737 O O . GLN A 1 96 ? -7.829 8.329 3.019 1.00 85.62 96 GLN A O 1
ATOM 742 N N . PRO A 1 97 ? -7.201 8.873 0.917 1.00 91.38 97 PRO A N 1
ATOM 743 C CA . PRO A 1 97 ? -6.356 7.701 0.746 1.00 91.38 97 PRO A CA 1
ATOM 744 C C . PRO A 1 97 ? -5.059 7.798 1.546 1.00 91.38 97 PRO A C 1
ATOM 746 O O . PRO A 1 97 ? -4.439 8.858 1.639 1.00 91.38 97 PRO A O 1
ATOM 749 N N . TYR A 1 98 ? -4.589 6.650 2.021 1.00 93.62 98 TYR A N 1
ATOM 750 C CA . TYR A 1 98 ? -3.190 6.462 2.385 1.00 93.62 98 TYR A CA 1
ATOM 751 C C . TYR A 1 98 ? -2.397 6.127 1.122 1.00 93.62 98 TYR A C 1
ATOM 753 O O . TYR A 1 98 ? -2.752 5.192 0.403 1.00 93.62 98 TYR A O 1
ATOM 761 N N . ILE A 1 99 ? -1.357 6.912 0.829 1.00 94.38 99 ILE A N 1
ATOM 762 C CA . ILE A 1 99 ? -0.625 6.838 -0.442 1.00 94.38 99 ILE A CA 1
ATOM 763 C C . ILE A 1 99 ? 0.783 6.326 -0.182 1.00 94.38 99 ILE A C 1
ATOM 765 O O . ILE A 1 99 ? 1.623 7.040 0.369 1.00 94.38 99 ILE A O 1
ATOM 769 N N . ILE A 1 100 ? 1.053 5.108 -0.635 1.00 94.56 100 ILE A N 1
ATOM 770 C CA . ILE A 1 100 ? 2.377 4.493 -0.558 1.00 94.56 100 ILE A CA 1
ATOM 771 C C . ILE A 1 100 ? 2.955 4.468 -1.967 1.00 94.56 100 ILE A C 1
ATOM 773 O O . ILE A 1 100 ? 2.301 4.031 -2.911 1.00 94.56 100 ILE A O 1
ATOM 777 N N . THR A 1 101 ? 4.173 4.969 -2.119 1.00 94.19 101 THR A N 1
ATOM 778 C CA . THR A 1 101 ? 4.908 4.941 -3.382 1.00 94.19 101 THR A CA 1
ATOM 779 C C . THR A 1 101 ? 6.046 3.951 -3.248 1.00 94.19 101 THR A C 1
ATOM 781 O O . THR A 1 101 ? 6.803 4.002 -2.282 1.00 94.19 101 THR A O 1
ATOM 784 N N . ILE A 1 102 ? 6.144 3.043 -4.207 1.00 93.75 102 ILE A N 1
ATOM 785 C CA . ILE A 1 102 ? 7.133 1.976 -4.225 1.00 93.75 102 ILE A CA 1
ATOM 786 C C . ILE A 1 102 ? 7.866 2.083 -5.547 1.00 93.75 102 ILE A C 1
ATOM 788 O O . ILE A 1 102 ? 7.228 2.045 -6.593 1.00 93.75 102 ILE A O 1
ATOM 792 N N . GLN A 1 103 ? 9.180 2.231 -5.523 1.00 93.56 103 GLN A N 1
ATOM 793 C CA . GLN A 1 103 ? 9.972 2.381 -6.736 1.00 93.56 103 GLN A CA 1
ATOM 794 C C . GLN A 1 103 ? 10.996 1.262 -6.825 1.00 93.56 103 GLN A C 1
ATOM 796 O O . GLN A 1 103 ? 11.770 1.057 -5.894 1.00 93.56 103 GLN A O 1
ATOM 801 N N . ASN A 1 104 ? 11.033 0.581 -7.968 1.00 93.88 104 ASN A N 1
ATOM 802 C CA . ASN A 1 104 ? 12.164 -0.252 -8.340 1.00 93.88 104 ASN A CA 1
ATOM 803 C C . ASN A 1 104 ? 13.229 0.638 -8.996 1.00 93.88 104 ASN A C 1
ATOM 805 O O . ASN A 1 104 ? 13.045 1.151 -10.103 1.00 93.88 104 ASN A O 1
ATOM 809 N N . THR A 1 105 ? 14.332 0.857 -8.285 1.00 92.19 105 THR A N 1
ATOM 810 C CA . THR A 1 105 ? 15.457 1.682 -8.738 1.00 92.19 105 THR A CA 1
ATOM 811 C C . THR A 1 105 ? 16.390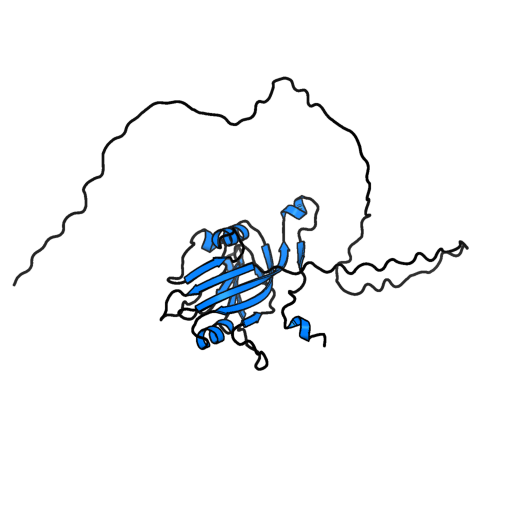 0.934 -9.689 1.00 92.19 105 THR A C 1
ATOM 813 O O . THR A 1 105 ? 17.231 1.564 -10.330 1.00 92.19 105 THR A O 1
ATOM 816 N N . HIS A 1 106 ? 16.238 -0.388 -9.834 1.00 92.12 106 HIS A N 1
ATOM 817 C CA . HIS A 1 106 ? 17.004 -1.173 -10.793 1.00 92.12 106 HIS A CA 1
ATOM 818 C C . HIS A 1 106 ? 16.421 -1.033 -12.203 1.00 92.12 106 HIS A C 1
ATOM 820 O O . HIS A 1 106 ? 15.211 -1.113 -12.405 1.00 92.12 106 HIS A O 1
ATOM 826 N N . THR A 1 107 ? 17.278 -0.868 -13.208 1.00 88.81 107 THR A N 1
ATOM 827 C CA . THR A 1 107 ? 16.849 -0.605 -14.594 1.00 88.81 107 THR A CA 1
ATOM 828 C C . THR A 1 107 ? 16.667 -1.861 -15.441 1.00 88.81 107 THR A C 1
ATOM 830 O O . THR A 1 107 ? 16.016 -1.794 -16.479 1.00 88.81 107 THR A O 1
ATOM 833 N N . ALA A 1 108 ? 17.198 -3.006 -15.001 1.00 89.38 108 ALA A N 1
ATOM 834 C CA . ALA A 1 108 ? 17.201 -4.246 -15.786 1.00 89.38 108 ALA A CA 1
ATOM 835 C C . ALA A 1 108 ? 16.519 -5.450 -15.112 1.00 89.38 108 ALA A C 1
ATOM 837 O O . ALA A 1 108 ? 16.334 -6.475 -15.758 1.00 89.38 108 ALA A O 1
ATOM 838 N N . THR A 1 109 ? 16.144 -5.349 -13.833 1.00 92.12 109 THR A N 1
ATOM 839 C CA . THR A 1 109 ? 15.714 -6.511 -13.035 1.00 92.12 109 THR A CA 1
ATOM 840 C C . THR A 1 109 ? 14.436 -6.180 -12.292 1.00 92.12 109 THR A C 1
ATOM 842 O O . THR A 1 109 ? 14.326 -5.116 -11.683 1.00 92.12 109 THR A O 1
ATOM 845 N N . GLU A 1 110 ? 13.468 -7.086 -12.372 1.00 92.56 110 GLU A N 1
ATOM 846 C CA . GLU A 1 110 ? 12.221 -7.019 -11.617 1.00 92.56 110 GLU A CA 1
ATOM 847 C C . GLU A 1 110 ? 12.500 -7.263 -10.129 1.00 92.56 110 GLU A C 1
ATOM 849 O O . GLU A 1 110 ? 13.292 -8.136 -9.772 1.00 92.56 110 GLU A O 1
ATOM 854 N N . ALA A 1 111 ? 11.828 -6.523 -9.253 1.00 92.19 111 ALA A N 1
ATOM 855 C CA . ALA A 1 111 ? 11.761 -6.876 -7.841 1.00 92.19 111 ALA A CA 1
ATOM 856 C C . ALA A 1 111 ? 10.604 -7.860 -7.637 1.00 92.19 111 ALA A C 1
ATOM 858 O O . ALA A 1 111 ? 9.521 -7.630 -8.166 1.00 92.19 111 ALA A O 1
ATOM 859 N N . VAL A 1 112 ? 10.819 -8.942 -6.891 1.00 91.06 112 VAL A N 1
ATOM 860 C CA . VAL A 1 112 ? 9.834 -10.022 -6.697 1.00 91.06 112 VAL A CA 1
ATOM 861 C C . VAL A 1 112 ? 9.370 -10.048 -5.241 1.00 91.06 112 VAL A C 1
ATOM 863 O O . VAL A 1 112 ? 10.148 -9.716 -4.346 1.00 91.06 112 VAL A O 1
ATOM 866 N N . ASP A 1 113 ? 8.110 -10.430 -5.016 1.00 88.44 113 ASP A N 1
ATOM 867 C CA . ASP A 1 113 ? 7.489 -10.585 -3.692 1.00 88.44 113 ASP A CA 1
ATOM 868 C C . ASP A 1 113 ? 7.625 -9.339 -2.802 1.00 88.44 113 ASP A C 1
ATOM 870 O O . ASP A 1 113 ? 7.957 -9.405 -1.614 1.00 88.44 113 ASP A O 1
ATOM 874 N N . VAL A 1 114 ? 7.352 -8.170 -3.386 1.00 90.12 114 VAL A N 1
ATOM 875 C CA . VAL A 1 114 ? 7.528 -6.883 -2.715 1.00 90.12 114 VAL A CA 1
ATOM 876 C C . VAL A 1 114 ? 6.406 -6.652 -1.708 1.00 90.12 114 VAL A C 1
ATOM 878 O O . VAL A 1 114 ? 5.242 -6.474 -2.066 1.00 90.12 114 VAL A O 1
ATOM 881 N N . GLU A 1 115 ? 6.760 -6.612 -0.428 1.00 90.62 115 GLU A N 1
ATOM 882 C CA . GLU A 1 115 ? 5.817 -6.383 0.665 1.00 90.62 115 GLU A CA 1
ATOM 883 C C . GLU A 1 115 ? 5.643 -4.882 0.952 1.00 90.62 115 GLU A C 1
ATOM 885 O O . GLU A 1 115 ? 6.611 -4.145 1.125 1.00 90.62 115 GLU A O 1
ATOM 890 N N . VAL A 1 116 ? 4.399 -4.415 0.997 1.00 90.38 116 VAL A N 1
ATOM 891 C CA . VAL A 1 116 ? 4.001 -2.998 1.129 1.00 90.38 116 VAL A CA 1
ATOM 892 C C . VAL A 1 116 ? 3.473 -2.667 2.524 1.00 90.38 116 VAL A C 1
ATOM 894 O O . VAL A 1 116 ? 3.446 -1.514 2.927 1.00 90.38 116 VAL A O 1
ATOM 897 N N . LEU A 1 117 ? 3.012 -3.676 3.259 1.00 91.06 117 LEU A N 1
ATOM 898 C CA . LEU A 1 117 ? 2.613 -3.542 4.662 1.00 91.06 117 LEU A CA 1
ATOM 899 C C . LEU A 1 117 ? 3.549 -4.412 5.512 1.00 91.06 117 LEU A C 1
ATOM 901 O O . LEU A 1 117 ? 4.757 -4.324 5.324 1.00 91.06 117 LEU A O 1
ATOM 905 N N . ALA A 1 118 ? 3.032 -5.244 6.422 1.00 90.12 118 ALA A N 1
ATOM 906 C CA . ALA A 1 118 ? 3.811 -5.955 7.444 1.00 90.12 118 ALA A CA 1
ATOM 907 C C . ALA A 1 118 ? 4.458 -5.009 8.467 1.00 90.12 118 ALA A C 1
ATOM 909 O O . ALA A 1 118 ? 5.653 -5.083 8.749 1.00 90.12 118 ALA A O 1
ATOM 910 N N . ALA A 1 119 ? 3.633 -4.124 9.031 1.00 90.56 119 ALA A N 1
ATOM 911 C CA . ALA A 1 119 ? 4.036 -3.078 9.966 1.00 90.56 119 ALA A CA 1
ATOM 912 C C . ALA A 1 119 ? 4.954 -3.575 11.093 1.00 90.56 119 ALA A C 1
ATOM 914 O O . ALA A 1 119 ? 6.031 -3.014 11.282 1.00 90.56 119 ALA A O 1
ATOM 915 N N . LEU A 1 120 ? 4.587 -4.662 11.781 1.00 87.75 120 LEU A N 1
ATOM 916 C CA . LEU A 1 120 ? 5.392 -5.193 12.883 1.00 87.75 120 LEU A CA 1
ATOM 917 C C . LEU A 1 120 ? 6.765 -5.702 12.411 1.00 87.75 120 LEU A C 1
ATOM 919 O O . LEU A 1 120 ? 7.801 -5.341 12.963 1.00 87.75 120 LEU A O 1
ATOM 923 N N . THR A 1 121 ? 6.788 -6.531 11.366 1.00 84.69 121 THR A N 1
ATOM 924 C CA . THR A 1 121 ? 8.029 -7.136 10.858 1.00 84.69 121 THR A CA 1
ATOM 925 C C . THR A 1 121 ? 8.966 -6.090 10.260 1.00 84.69 121 THR A C 1
ATOM 927 O O . THR A 1 121 ? 10.172 -6.145 10.499 1.00 84.69 121 THR A O 1
ATOM 930 N N . ARG A 1 122 ? 8.422 -5.115 9.524 1.00 79.81 122 ARG A N 1
ATOM 931 C CA . ARG A 1 122 ? 9.198 -4.052 8.878 1.00 79.81 122 ARG A CA 1
ATOM 932 C C . ARG A 1 122 ? 9.673 -2.971 9.843 1.00 79.81 122 ARG A C 1
ATOM 934 O O . ARG A 1 122 ? 10.702 -2.367 9.574 1.00 79.81 122 ARG A O 1
ATOM 941 N N . GLN A 1 123 ? 8.988 -2.737 10.963 1.00 76.94 123 GLN A N 1
ATOM 942 C CA . GLN A 1 123 ? 9.528 -1.870 12.015 1.00 76.94 123 GLN A CA 1
ATOM 943 C C . GLN A 1 123 ? 10.796 -2.488 12.624 1.00 76.94 123 GLN A C 1
ATOM 945 O O . GLN A 1 123 ? 11.784 -1.791 12.835 1.00 76.94 123 GLN A O 1
ATOM 950 N N . MET A 1 124 ? 10.780 -3.800 12.875 1.00 68.69 124 MET A N 1
ATOM 951 C CA . MET A 1 124 ? 11.937 -4.507 13.430 1.00 68.69 124 MET A CA 1
ATOM 952 C C . MET A 1 124 ? 13.056 -4.711 12.398 1.00 68.69 124 MET A C 1
ATOM 954 O O . MET A 1 124 ? 14.219 -4.776 12.776 1.00 68.69 124 MET A O 1
ATOM 958 N N . ASN A 1 125 ? 12.715 -4.796 11.104 1.00 69.19 125 ASN A N 1
ATOM 959 C CA . ASN A 1 125 ? 13.654 -5.001 9.997 1.00 69.19 125 ASN A CA 1
ATOM 960 C C . ASN A 1 125 ? 13.264 -4.137 8.774 1.00 69.19 125 ASN A C 1
ATOM 962 O O . ASN A 1 125 ? 12.552 -4.615 7.885 1.00 69.19 125 ASN A O 1
ATOM 966 N N . PRO A 1 126 ? 13.706 -2.867 8.691 1.00 61.22 126 PRO A N 1
ATOM 967 C CA . PRO A 1 126 ? 13.195 -1.899 7.708 1.00 61.22 126 PRO A CA 1
ATOM 968 C C . PRO A 1 126 ? 13.588 -2.152 6.241 1.00 61.22 126 PRO A C 1
ATOM 970 O O . PRO A 1 126 ? 13.016 -1.524 5.345 1.00 61.22 126 PRO A O 1
ATOM 973 N N . SER A 1 127 ? 14.500 -3.088 5.965 1.00 59.22 127 SER A N 1
ATOM 974 C CA . SER A 1 127 ? 15.012 -3.378 4.620 1.00 59.22 127 SER A CA 1
ATOM 975 C C . SER A 1 127 ? 14.962 -4.868 4.313 1.00 59.22 127 SER A C 1
ATOM 977 O O . SER A 1 127 ? 15.545 -5.648 5.061 1.00 59.22 127 SER A O 1
ATOM 979 N N . THR A 1 128 ? 14.335 -5.268 3.202 1.00 63.62 128 THR A N 1
ATOM 980 C CA . THR A 1 128 ? 14.461 -6.658 2.718 1.00 63.62 128 THR A CA 1
ATOM 981 C C . THR A 1 128 ? 14.465 -6.850 1.199 1.00 63.62 128 THR A C 1
ATOM 983 O O . THR A 1 128 ? 14.857 -7.927 0.760 1.00 63.62 128 THR A O 1
ATOM 986 N N . THR A 1 129 ? 14.126 -5.855 0.368 1.00 71.56 129 THR A N 1
ATOM 987 C CA . THR A 1 129 ? 14.216 -6.007 -1.099 1.00 71.56 129 THR A CA 1
ATOM 988 C C . THR A 1 129 ? 15.228 -5.026 -1.674 1.00 71.56 129 THR A C 1
ATOM 990 O O . THR A 1 129 ? 15.001 -3.816 -1.674 1.00 71.56 129 THR A O 1
ATOM 993 N N . ALA A 1 130 ? 16.361 -5.547 -2.151 1.00 75.56 130 ALA A N 1
ATOM 994 C CA . ALA A 1 130 ? 17.377 -4.742 -2.820 1.00 75.56 130 ALA A CA 1
ATOM 995 C C . ALA A 1 130 ? 16.756 -3.960 -3.989 1.00 75.56 130 ALA A C 1
ATOM 997 O O . ALA A 1 130 ? 15.923 -4.489 -4.724 1.00 75.56 130 ALA A O 1
ATOM 998 N N . ASN A 1 131 ? 17.186 -2.709 -4.163 1.00 84.94 131 ASN A N 1
ATOM 999 C CA . ASN A 1 131 ? 16.738 -1.818 -5.237 1.00 84.94 131 ASN A CA 1
ATOM 1000 C C . ASN A 1 131 ? 15.242 -1.459 -5.218 1.00 84.94 131 ASN A C 1
ATOM 1002 O O . ASN A 1 131 ? 14.719 -0.988 -6.224 1.00 84.94 131 ASN A O 1
ATOM 1006 N N . VAL A 1 132 ? 14.550 -1.646 -4.092 1.00 90.81 132 VAL A N 1
ATOM 1007 C CA . VAL A 1 132 ? 13.197 -1.118 -3.896 1.00 90.81 132 VAL A CA 1
ATOM 1008 C C . VAL A 1 132 ? 13.232 -0.028 -2.837 1.00 90.81 132 VAL A C 1
ATOM 1010 O O . VAL A 1 132 ? 13.802 -0.210 -1.762 1.00 90.81 132 VAL A O 1
ATOM 1013 N N . THR A 1 133 ? 12.618 1.111 -3.132 1.00 91.00 133 THR A N 1
ATOM 1014 C CA . THR A 1 133 ? 12.425 2.197 -2.170 1.00 91.00 133 THR A CA 1
ATOM 1015 C C . THR A 1 133 ? 10.941 2.387 -1.890 1.00 91.00 133 THR A C 1
ATOM 1017 O O . THR A 1 133 ? 10.100 2.212 -2.772 1.00 91.00 133 THR A O 1
ATOM 1020 N N . TRP A 1 134 ? 10.617 2.738 -0.645 1.00 91.75 134 TRP A N 1
ATOM 1021 C CA . TRP A 1 134 ? 9.257 3.034 -0.204 1.00 91.75 134 TRP A CA 1
ATOM 1022 C C . TRP A 1 134 ? 9.202 4.461 0.315 1.00 91.75 134 TRP A C 1
ATOM 1024 O O . TRP A 1 134 ? 10.057 4.883 1.093 1.00 91.75 134 TRP A O 1
ATOM 1034 N N . SER A 1 135 ? 8.166 5.187 -0.073 1.00 91.38 135 SER A N 1
ATOM 1035 C CA . SER A 1 135 ? 7.849 6.488 0.493 1.00 91.38 135 SER A CA 1
ATOM 1036 C C . SER A 1 135 ? 6.356 6.606 0.757 1.00 91.38 135 SER A C 1
ATOM 1038 O O . SER A 1 135 ? 5.527 5.911 0.164 1.00 91.38 135 SER A O 1
ATOM 1040 N N . TYR A 1 136 ? 6.016 7.483 1.691 1.00 91.81 136 TYR A N 1
ATOM 1041 C CA . TYR A 1 136 ? 4.643 7.788 2.045 1.00 91.81 136 TYR A CA 1
ATOM 1042 C C . TYR A 1 136 ? 4.342 9.218 1.617 1.00 91.81 136 TYR A C 1
ATOM 1044 O O . TYR A 1 136 ? 5.093 10.138 1.928 1.00 91.81 136 TYR A O 1
ATOM 1052 N N . ASN A 1 137 ? 3.285 9.391 0.827 1.00 82.88 137 ASN A N 1
ATOM 1053 C CA . ASN A 1 137 ? 2.992 10.642 0.126 1.00 82.88 137 ASN A CA 1
ATOM 1054 C C . ASN A 1 137 ? 1.966 11.492 0.896 1.00 82.88 137 ASN A C 1
ATOM 1056 O O . ASN A 1 137 ? 0.964 11.942 0.342 1.00 82.88 137 ASN A O 1
ATOM 1060 N N . LEU A 1 138 ? 2.221 11.697 2.191 1.00 79.94 138 LEU A N 1
ATOM 1061 C CA . LEU A 1 138 ? 1.526 12.659 3.048 1.00 79.94 138 LEU A CA 1
ATOM 1062 C C . LEU A 1 138 ? 2.574 13.497 3.780 1.00 79.94 138 LEU A C 1
ATOM 1064 O O . LEU A 1 138 ? 3.554 12.970 4.302 1.00 79.94 138 LEU A O 1
ATOM 1068 N N . ASN A 1 139 ? 2.384 14.815 3.759 1.00 80.56 139 ASN A N 1
ATOM 1069 C CA . ASN A 1 139 ? 3.413 15.762 4.171 1.00 80.56 139 ASN A CA 1
ATOM 1070 C C . ASN A 1 139 ? 3.794 15.560 5.648 1.00 80.56 139 ASN A C 1
AT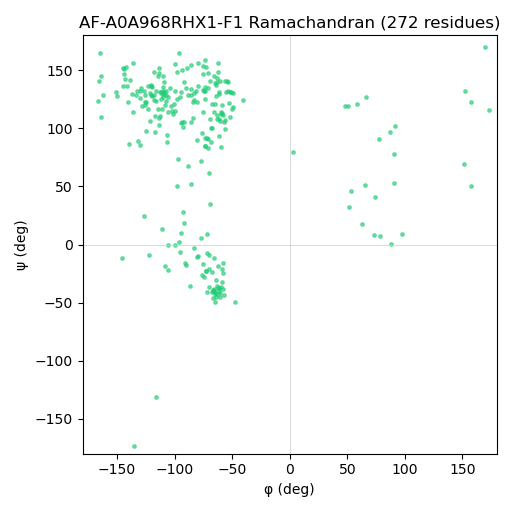OM 1072 O O . ASN A 1 139 ? 2.915 15.499 6.506 1.00 80.56 139 ASN A O 1
ATOM 1076 N N . GLY A 1 140 ? 5.095 15.455 5.927 1.00 83.06 140 GLY A N 1
ATOM 1077 C CA . GLY A 1 140 ? 5.631 15.322 7.285 1.00 83.06 140 GLY A CA 1
ATOM 1078 C C . GLY A 1 140 ? 5.544 13.931 7.924 1.00 83.06 140 GLY A C 1
ATOM 1079 O O . GLY A 1 140 ? 5.861 13.826 9.101 1.00 83.06 140 GLY A O 1
ATOM 1080 N N . ILE A 1 141 ? 5.135 12.881 7.196 1.00 89.12 141 ILE A N 1
ATOM 1081 C CA . ILE A 1 141 ? 5.119 11.500 7.712 1.00 89.12 141 ILE A CA 1
ATOM 1082 C C . ILE A 1 141 ? 5.908 10.591 6.766 1.00 89.12 141 ILE A C 1
ATOM 1084 O O . ILE A 1 141 ? 5.572 10.434 5.592 1.00 89.12 141 ILE A O 1
ATOM 1088 N N . SER A 1 142 ? 6.954 9.958 7.281 1.00 91.19 142 SER A N 1
ATOM 1089 C CA . SER A 1 142 ? 7.721 8.929 6.585 1.00 91.19 142 SER A CA 1
ATOM 1090 C C . SER A 1 142 ? 6.953 7.607 6.507 1.00 91.19 142 SER A C 1
ATOM 1092 O O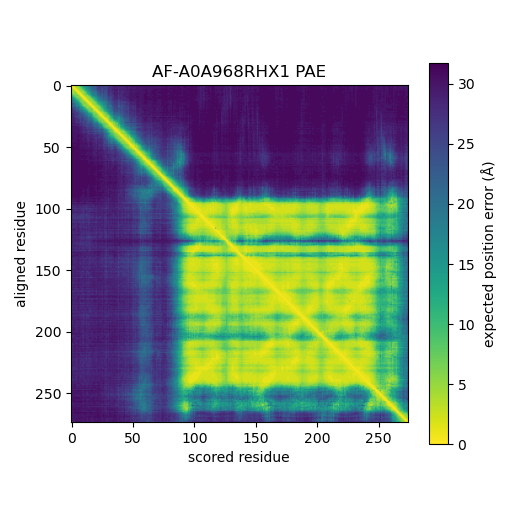 . SER A 1 142 ? 6.069 7.299 7.308 1.00 91.19 142 SER A O 1
ATOM 1094 N N . TYR A 1 143 ? 7.329 6.760 5.550 1.00 91.25 143 TYR A N 1
ATOM 1095 C CA . TYR A 1 143 ? 6.758 5.417 5.436 1.00 91.25 143 TYR A CA 1
ATOM 1096 C C . TYR A 1 143 ? 6.989 4.572 6.696 1.00 91.25 143 TYR A C 1
ATOM 1098 O O . TYR A 1 143 ? 6.103 3.835 7.120 1.00 91.25 143 TYR A O 1
ATOM 1106 N N . THR A 1 144 ? 8.142 4.721 7.345 1.00 89.88 144 THR A N 1
ATOM 1107 C CA . THR A 1 144 ? 8.448 4.051 8.612 1.00 89.88 144 THR A CA 1
ATOM 1108 C C . THR A 1 144 ? 7.563 4.530 9.759 1.00 89.88 144 THR A C 1
ATOM 1110 O O . THR A 1 144 ? 7.103 3.698 10.536 1.00 89.88 144 THR A O 1
ATOM 1113 N N . GLU A 1 145 ? 7.262 5.829 9.846 1.00 91.44 145 GLU A N 1
ATOM 1114 C CA . GLU A 1 145 ? 6.326 6.365 10.849 1.00 91.44 145 GLU A CA 1
ATOM 1115 C C . GLU A 1 145 ? 4.898 5.875 10.601 1.00 91.44 145 GLU A C 1
ATOM 1117 O O . GLU A 1 145 ? 4.199 5.504 11.542 1.00 91.44 145 GLU A O 1
ATOM 1122 N N . PHE A 1 146 ? 4.479 5.787 9.336 1.00 91.88 146 PHE A N 1
ATOM 1123 C CA . PHE A 1 146 ? 3.193 5.189 8.981 1.00 91.88 146 PHE A CA 1
ATOM 1124 C C . PHE A 1 146 ? 3.104 3.713 9.408 1.00 91.88 146 PHE A C 1
ATOM 1126 O O . PHE A 1 146 ? 2.107 3.302 10.005 1.00 91.88 146 PHE A O 1
ATOM 1133 N N . LEU A 1 147 ? 4.147 2.914 9.158 1.00 92.06 147 LEU A N 1
ATOM 1134 C CA . LEU A 1 147 ? 4.194 1.525 9.621 1.00 92.06 147 LEU A CA 1
ATOM 1135 C C . LEU A 1 147 ? 4.216 1.432 11.153 1.00 92.06 147 LEU A C 1
ATOM 1137 O O . LEU A 1 147 ? 3.508 0.596 11.709 1.00 92.06 147 LEU A O 1
ATOM 1141 N N . ALA A 1 148 ? 4.968 2.296 11.838 1.00 92.06 148 ALA A N 1
ATOM 1142 C CA . ALA A 1 148 ? 5.007 2.341 13.300 1.00 92.06 148 ALA A CA 1
ATOM 1143 C C . ALA A 1 148 ? 3.631 2.677 13.900 1.00 92.06 148 ALA A C 1
ATOM 1145 O O . ALA A 1 148 ? 3.211 2.047 14.870 1.00 92.06 148 ALA A O 1
ATOM 1146 N N . TRP A 1 149 ? 2.891 3.601 13.281 1.00 91.69 149 TRP A N 1
ATOM 1147 C CA . TRP A 1 149 ? 1.519 3.927 13.671 1.00 91.69 149 TRP A CA 1
ATOM 1148 C C . TRP A 1 149 ? 0.582 2.715 13.564 1.00 91.69 149 TRP A C 1
ATOM 1150 O O . TRP A 1 149 ? -0.216 2.476 14.467 1.00 91.69 149 TRP A O 1
ATOM 1160 N N . ILE A 1 150 ? 0.692 1.898 12.512 1.00 92.44 150 ILE A N 1
ATOM 1161 C CA . ILE A 1 150 ? -0.074 0.640 12.422 1.00 92.44 150 ILE A CA 1
ATOM 1162 C C . ILE A 1 150 ? 0.394 -0.344 13.502 1.00 92.44 150 ILE A C 1
ATOM 1164 O O . ILE A 1 150 ? -0.430 -0.940 14.195 1.00 92.44 150 ILE A O 1
ATOM 1168 N N . ALA A 1 151 ? 1.713 -0.499 13.665 1.00 90.75 151 ALA A N 1
ATOM 1169 C CA . ALA A 1 151 ? 2.312 -1.435 14.614 1.00 90.75 151 ALA A CA 1
ATOM 1170 C C . ALA A 1 151 ? 1.881 -1.161 16.063 1.00 90.75 151 ALA A C 1
ATOM 1172 O O . ALA A 1 151 ? 1.681 -2.114 16.816 1.00 90.75 151 ALA A O 1
ATOM 1173 N N . SER A 1 152 ? 1.636 0.106 16.421 1.00 90.25 152 SER A N 1
ATOM 1174 C CA . SER A 1 152 ? 1.143 0.525 17.739 1.00 90.25 152 SER A CA 1
ATOM 1175 C C . SER A 1 152 ? -0.330 0.171 18.013 1.00 90.25 152 SER A C 1
ATOM 1177 O O . SER A 1 152 ? -0.895 0.643 18.997 1.00 90.25 152 SER A O 1
ATOM 1179 N N . GLY A 1 153 ? -0.977 -0.619 17.149 1.00 86.75 153 GLY A N 1
ATOM 1180 C CA . GLY A 1 153 ? -2.335 -1.127 17.355 1.00 86.75 153 GLY A CA 1
ATOM 1181 C C . GLY A 1 153 ? -3.435 -0.330 16.654 1.00 86.75 153 GLY A C 1
ATOM 1182 O O . GLY A 1 153 ? -4.615 -0.603 16.878 1.00 86.75 153 GLY A O 1
ATOM 1183 N N . ASN A 1 154 ? -3.091 0.629 15.787 1.00 90.00 154 ASN A N 1
ATOM 1184 C CA . ASN A 1 154 ? -4.094 1.311 14.974 1.00 90.00 154 ASN A CA 1
ATOM 1185 C C . ASN A 1 154 ? -4.594 0.386 13.857 1.00 90.00 154 ASN A C 1
ATOM 1187 O O . ASN A 1 154 ? -3.814 -0.129 13.056 1.00 90.00 154 ASN A O 1
ATOM 1191 N N . VAL A 1 155 ? -5.914 0.201 13.792 1.00 90.81 155 VAL A N 1
ATOM 1192 C CA . VAL A 1 155 ? -6.566 -0.722 12.857 1.00 90.81 155 VAL A CA 1
ATOM 1193 C C . VAL A 1 155 ? -7.532 0.033 11.952 1.00 90.81 155 VAL A C 1
ATOM 1195 O O . VAL A 1 155 ? -8.311 0.881 12.397 1.00 90.81 155 VAL A O 1
ATOM 1198 N N . PHE A 1 156 ? -7.519 -0.297 10.665 1.00 92.81 156 PHE A N 1
ATOM 1199 C CA . PHE A 1 156 ? -8.470 0.240 9.694 1.00 92.81 156 PHE A CA 1
ATOM 1200 C C . PHE A 1 156 ? -8.840 -0.810 8.648 1.00 92.81 156 PHE A C 1
ATOM 1202 O O . PHE A 1 156 ? -8.045 -1.691 8.334 1.00 92.81 156 PHE A O 1
ATOM 1209 N N . SER A 1 157 ? -10.048 -0.727 8.092 1.00 92.50 157 SER A N 1
ATOM 1210 C CA . SER A 1 157 ? -10.451 -1.542 6.946 1.00 92.50 157 SER A CA 1
ATOM 1211 C C . SER A 1 157 ? -10.344 -0.727 5.665 1.00 92.50 157 SER A C 1
ATOM 1213 O O . SER A 1 157 ? -10.861 0.391 5.594 1.00 92.50 157 SER A O 1
ATOM 1215 N N . VAL A 1 158 ? -9.733 -1.293 4.636 1.00 92.94 158 VAL A N 1
ATOM 1216 C CA . VAL A 1 158 ? -9.678 -0.725 3.286 1.00 92.94 158 VAL A CA 1
ATOM 1217 C C . VAL A 1 158 ? -10.885 -1.229 2.505 1.00 92.94 158 VAL A C 1
ATOM 1219 O O . VAL A 1 158 ? -11.187 -2.411 2.598 1.00 92.94 158 VAL A O 1
ATOM 1222 N N . GLY A 1 159 ? -11.579 -0.344 1.782 1.00 89.31 159 GLY A N 1
ATOM 1223 C CA . GLY A 1 159 ? -12.701 -0.723 0.904 1.00 89.31 159 GLY A CA 1
ATOM 1224 C C . GLY A 1 159 ? -12.395 -0.621 -0.591 1.00 89.31 159 GLY A C 1
ATOM 1225 O O . GLY A 1 159 ? -13.074 -1.220 -1.419 1.00 89.31 159 GLY A O 1
ATOM 1226 N N . GLN A 1 160 ? -11.357 0.134 -0.950 1.00 90.12 160 GLN A N 1
ATOM 1227 C CA . GLN A 1 160 ? -10.843 0.207 -2.311 1.00 90.12 160 GLN A CA 1
ATOM 1228 C C . GLN A 1 160 ? -9.327 0.355 -2.260 1.00 90.12 160 GLN A C 1
ATOM 1230 O O . GLN A 1 160 ? -8.795 1.143 -1.476 1.00 90.12 160 GLN A O 1
ATOM 1235 N N . THR A 1 161 ? -8.636 -0.384 -3.122 1.00 92.88 161 THR A N 1
ATOM 1236 C CA . THR A 1 161 ? -7.210 -0.188 -3.391 1.00 92.88 161 THR A CA 1
ATOM 1237 C C . THR A 1 161 ? -7.041 0.228 -4.840 1.00 92.88 161 THR A C 1
ATOM 1239 O O . THR A 1 161 ? -7.483 -0.499 -5.721 1.00 92.88 161 THR A O 1
ATOM 1242 N N . SER A 1 162 ? -6.412 1.372 -5.104 1.00 93.12 162 SER A N 1
ATOM 1243 C CA . SER A 1 162 ? -6.022 1.746 -6.468 1.00 93.12 162 SER A CA 1
ATOM 1244 C C . SER A 1 162 ? -4.526 1.549 -6.661 1.00 93.12 162 SER A C 1
ATOM 1246 O O . SER A 1 162 ? -3.727 1.932 -5.802 1.00 93.12 162 SER A O 1
ATOM 1248 N N . LEU A 1 163 ? -4.157 0.953 -7.789 1.00 94.00 163 LEU A N 1
ATOM 1249 C CA . LEU A 1 163 ? -2.780 0.799 -8.237 1.00 94.00 163 LEU A CA 1
ATOM 1250 C C . LEU A 1 163 ? -2.556 1.716 -9.429 1.00 94.00 163 LEU A C 1
ATOM 1252 O O . LEU A 1 163 ? -3.340 1.693 -10.376 1.00 94.00 163 LEU A O 1
ATOM 1256 N N . VAL A 1 164 ? -1.469 2.482 -9.402 1.00 94.00 164 VAL A N 1
ATOM 1257 C CA . VAL A 1 164 ? -1.054 3.330 -10.523 1.00 94.00 164 VAL A CA 1
ATOM 1258 C C . VAL A 1 164 ? 0.403 3.044 -10.860 1.00 94.00 164 VAL A C 1
ATOM 1260 O O . VAL A 1 164 ? 1.281 3.241 -10.019 1.00 94.00 164 VAL A O 1
ATOM 1263 N N . GLY A 1 165 ? 0.651 2.597 -12.090 1.00 94.12 165 GLY A N 1
ATOM 1264 C CA . GLY A 1 165 ? 1.990 2.400 -12.641 1.00 94.12 165 GLY A CA 1
ATOM 1265 C C . GLY A 1 165 ? 2.536 3.698 -13.238 1.00 94.12 165 GLY A C 1
ATOM 1266 O O . GLY A 1 165 ? 1.872 4.352 -14.043 1.00 94.12 165 GLY A O 1
ATOM 1267 N N . ILE A 1 166 ? 3.746 4.081 -12.838 1.00 93.25 166 ILE A N 1
ATOM 1268 C CA . ILE A 1 166 ? 4.420 5.319 -13.234 1.00 93.25 166 ILE A CA 1
ATOM 1269 C C . ILE A 1 166 ? 5.857 4.990 -13.630 1.00 93.25 166 ILE A C 1
ATOM 1271 O O . ILE A 1 166 ? 6.601 4.383 -12.869 1.00 93.25 166 ILE A O 1
ATOM 1275 N N . GLY A 1 167 ? 6.280 5.448 -14.800 1.00 89.50 167 GLY A N 1
ATOM 1276 C CA . GLY A 1 167 ? 7.619 5.189 -15.316 1.00 89.50 167 GLY A CA 1
ATOM 1277 C C . GLY A 1 167 ? 7.735 5.623 -16.769 1.00 89.50 167 GLY A C 1
ATOM 1278 O O . GLY A 1 167 ? 6.729 5.930 -17.410 1.00 89.50 167 GLY A O 1
ATOM 1279 N N . SER A 1 168 ? 8.952 5.638 -17.303 1.00 87.56 168 SER A N 1
ATOM 1280 C CA . SER A 1 168 ? 9.200 5.980 -18.710 1.00 87.56 168 SER A CA 1
ATOM 1281 C C . SER A 1 168 ? 8.764 4.876 -19.682 1.00 87.56 168 SER A C 1
ATOM 1283 O O . SER A 1 168 ? 8.491 5.160 -20.846 1.00 87.56 168 SER A O 1
ATOM 1285 N N . ASN A 1 169 ? 8.662 3.626 -19.219 1.00 90.81 169 ASN A N 1
ATOM 1286 C CA . ASN A 1 169 ? 8.242 2.486 -20.031 1.00 90.81 169 ASN A CA 1
ATOM 1287 C C . ASN A 1 169 ? 6.731 2.227 -19.886 1.00 90.81 169 ASN A C 1
ATOM 1289 O O . ASN A 1 169 ? 6.272 1.675 -18.886 1.00 90.81 169 ASN A O 1
ATOM 1293 N N . ALA A 1 170 ? 5.960 2.604 -20.909 1.00 88.06 170 ALA A N 1
ATOM 1294 C CA . ALA A 1 170 ? 4.505 2.447 -20.923 1.00 88.06 170 ALA A CA 1
ATOM 1295 C C . ALA A 1 170 ? 4.047 0.980 -20.815 1.00 88.06 170 ALA A C 1
ATOM 1297 O O . ALA A 1 170 ? 3.072 0.702 -20.118 1.00 88.06 170 ALA A O 1
ATOM 1298 N N . THR A 1 171 ? 4.772 0.047 -21.440 1.00 91.69 171 THR A N 1
ATOM 1299 C CA . THR A 1 171 ? 4.475 -1.391 -21.375 1.00 91.69 171 THR A CA 1
ATOM 1300 C C . THR A 1 171 ? 4.634 -1.917 -19.954 1.00 91.69 171 THR A C 1
ATOM 1302 O O . THR A 1 171 ? 3.751 -2.612 -19.455 1.00 91.69 171 THR A O 1
ATOM 1305 N N . HIS A 1 172 ? 5.719 -1.538 -19.268 1.00 93.81 172 HIS A N 1
ATOM 1306 C CA . HIS A 1 172 ? 5.907 -1.916 -17.868 1.00 93.81 172 HIS A CA 1
ATOM 1307 C C . HIS A 1 172 ? 4.812 -1.318 -16.980 1.00 93.81 172 HIS A C 1
ATOM 1309 O O . HIS A 1 172 ? 4.256 -2.031 -16.157 1.00 93.81 172 HIS A O 1
ATOM 1315 N N . ASN A 1 173 ? 4.437 -0.049 -17.171 1.00 92.12 173 ASN A N 1
ATOM 1316 C CA . ASN A 1 173 ? 3.385 0.586 -16.367 1.00 92.12 173 ASN A CA 1
ATOM 1317 C C . ASN A 1 173 ? 2.013 -0.092 -16.534 1.00 92.12 173 ASN A C 1
ATOM 1319 O O . ASN A 1 173 ? 1.263 -0.199 -15.565 1.00 92.12 173 ASN A O 1
ATOM 1323 N N . GLN A 1 174 ? 1.685 -0.542 -17.750 1.00 91.81 174 GLN A N 1
ATOM 1324 C CA . GLN A 1 174 ? 0.438 -1.258 -18.033 1.00 91.81 174 GLN A CA 1
ATOM 1325 C C . GLN A 1 174 ? 0.443 -2.677 -17.451 1.00 91.81 174 GLN A C 1
ATOM 1327 O O . GLN A 1 174 ? -0.566 -3.122 -16.901 1.00 91.81 174 GLN A O 1
ATOM 1332 N N . ALA A 1 175 ? 1.563 -3.394 -17.551 1.00 92.00 175 ALA A N 1
ATOM 1333 C CA . ALA A 1 175 ? 1.703 -4.711 -16.934 1.00 92.00 175 ALA A CA 1
ATOM 1334 C C . ALA A 1 175 ? 1.674 -4.612 -15.398 1.00 92.00 175 ALA A C 1
ATOM 1336 O O . ALA A 1 175 ? 1.028 -5.413 -14.731 1.00 92.00 175 ALA A O 1
ATOM 1337 N N . GLN A 1 176 ? 2.286 -3.565 -14.841 1.00 94.25 176 GLN A N 1
ATOM 1338 C CA . GLN A 1 176 ? 2.435 -3.355 -13.405 1.00 94.25 176 GLN A CA 1
ATOM 1339 C C . GLN A 1 176 ? 1.113 -3.301 -12.635 1.00 94.25 176 GLN A C 1
ATOM 1341 O O . GLN A 1 176 ? 1.044 -3.788 -11.508 1.00 94.25 176 GLN A O 1
ATOM 1346 N N . VAL A 1 177 ? 0.072 -2.696 -13.210 1.00 93.00 177 VAL A N 1
ATOM 1347 C CA . VAL A 1 177 ? -1.242 -2.594 -12.550 1.00 93.00 177 VAL A CA 1
ATOM 1348 C C . VAL A 1 177 ? -2.077 -3.866 -12.659 1.00 93.00 177 VAL A C 1
ATOM 1350 O O . VAL A 1 177 ? -3.080 -3.976 -11.966 1.00 93.00 177 VAL A O 1
ATOM 1353 N N . GLN A 1 178 ? -1.650 -4.826 -13.482 1.00 92.19 178 GLN A N 1
ATOM 1354 C CA . GLN A 1 178 ? -2.258 -6.153 -13.631 1.00 92.19 178 GLN A CA 1
ATOM 1355 C C . GLN A 1 178 ? -1.501 -7.231 -12.842 1.00 92.19 178 GLN A C 1
ATOM 1357 O O . GLN A 1 178 ? -1.893 -8.399 -12.847 1.00 92.19 178 GLN A O 1
ATOM 1362 N N . GLU A 1 179 ? -0.420 -6.849 -12.156 1.00 92.50 179 GLU A N 1
ATOM 1363 C CA . GLU A 1 179 ? 0.328 -7.759 -11.303 1.00 92.50 179 GLU A CA 1
ATOM 1364 C C . GLU A 1 179 ? -0.526 -8.276 -10.152 1.00 92.50 179 GLU A C 1
ATOM 1366 O O . GLU A 1 179 ? -1.401 -7.598 -9.608 1.00 92.50 179 GLU A O 1
ATOM 1371 N N . THR A 1 180 ? -0.228 -9.509 -9.757 1.00 91.75 180 THR A N 1
ATOM 1372 C CA . THR A 1 180 ? -0.903 -10.142 -8.631 1.00 91.75 180 THR A CA 1
ATOM 1373 C C . THR A 1 180 ? -0.668 -9.349 -7.346 1.00 91.75 180 THR A C 1
ATOM 1375 O O . THR A 1 180 ? 0.477 -9.080 -6.972 1.00 91.75 180 THR A O 1
ATOM 1378 N N . VAL A 1 181 ? -1.755 -9.077 -6.622 1.00 92.94 181 VAL A N 1
ATOM 1379 C CA . VAL A 1 181 ? -1.728 -8.549 -5.257 1.00 92.94 181 VAL A CA 1
ATOM 1380 C C . VAL A 1 181 ? -2.205 -9.623 -4.292 1.00 92.94 181 VAL A C 1
ATOM 1382 O O . VAL A 1 181 ? -3.303 -10.155 -4.444 1.00 92.94 181 VAL A O 1
ATOM 1385 N N . SER A 1 182 ? -1.417 -9.907 -3.263 1.00 94.19 182 SER A N 1
ATOM 1386 C CA . SER A 1 182 ? -1.768 -10.873 -2.222 1.00 94.19 182 SER A CA 1
ATOM 1387 C C . SER A 1 182 ? -1.858 -10.193 -0.865 1.00 94.19 182 SER A C 1
ATOM 1389 O O . SER A 1 182 ? -0.926 -9.511 -0.443 1.00 94.19 182 SER A O 1
ATOM 1391 N N . ILE A 1 183 ? -2.964 -10.402 -0.159 1.00 94.88 183 ILE A N 1
ATOM 1392 C CA . ILE A 1 183 ? -3.144 -9.978 1.228 1.00 94.88 183 ILE A CA 1
ATOM 1393 C C . ILE A 1 183 ? -2.920 -11.184 2.129 1.00 94.88 183 ILE A C 1
ATOM 1395 O O . ILE A 1 183 ? -3.630 -12.183 2.019 1.00 94.88 183 ILE A O 1
ATOM 1399 N N . ASN A 1 184 ? -1.950 -11.077 3.028 1.00 93.31 184 ASN A N 1
ATOM 1400 C CA . ASN A 1 184 ? -1.684 -12.067 4.057 1.00 93.31 184 ASN A CA 1
ATOM 1401 C C . ASN A 1 184 ? -2.042 -11.479 5.412 1.00 93.31 184 ASN A C 1
ATOM 1403 O O . ASN A 1 184 ? -1.576 -10.401 5.769 1.00 93.31 184 ASN A O 1
ATOM 1407 N N . THR A 1 185 ? -2.824 -12.202 6.192 1.00 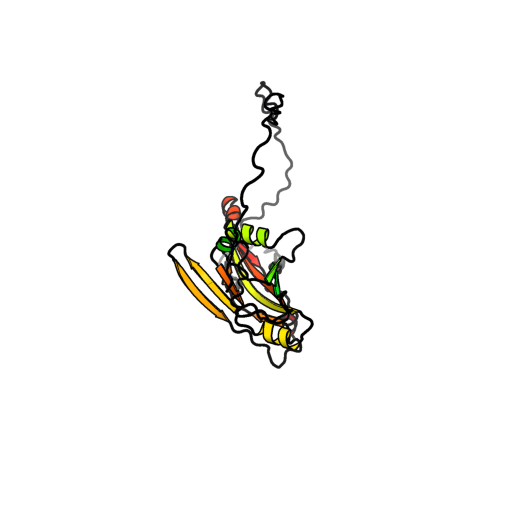92.25 185 THR A N 1
ATOM 1408 C CA . THR A 1 185 ? -3.098 -11.856 7.585 1.00 92.25 185 THR A CA 1
ATOM 1409 C C . THR A 1 185 ? -2.657 -13.008 8.455 1.00 92.25 185 THR A C 1
ATOM 1411 O O . THR A 1 185 ? -3.017 -14.153 8.174 1.00 92.25 185 THR A O 1
ATOM 1414 N N . LYS A 1 186 ? -1.886 -12.707 9.495 1.00 90.62 186 LYS A N 1
ATOM 1415 C CA . LYS A 1 186 ? -1.492 -13.685 10.506 1.00 90.62 186 LYS A CA 1
ATOM 1416 C C . LYS A 1 186 ? -2.188 -13.380 11.820 1.00 90.62 186 LYS A C 1
ATOM 1418 O O . LYS A 1 186 ? -2.391 -12.211 12.149 1.00 90.62 186 LYS A O 1
ATOM 1423 N N . ASP A 1 187 ? -2.539 -14.422 12.553 1.00 87.62 187 ASP A N 1
ATOM 1424 C CA . ASP A 1 187 ? -2.958 -14.299 13.941 1.00 87.62 187 ASP A CA 1
ATOM 1425 C C . ASP A 1 187 ? -1.774 -14.562 14.897 1.00 87.62 187 ASP A C 1
ATOM 1427 O O . ASP A 1 187 ? -0.729 -15.080 14.481 1.00 87.62 187 ASP A O 1
ATOM 1431 N N . PRO A 1 188 ? -1.902 -14.198 16.186 1.00 84.56 188 PRO A N 1
ATOM 1432 C CA . PRO A 1 188 ? -0.882 -14.495 17.194 1.00 84.56 188 PRO A CA 1
ATOM 1433 C C . PRO A 1 188 ? -0.640 -15.994 17.413 1.00 84.56 188 PRO A C 1
ATOM 1435 O O . PRO A 1 188 ? 0.394 -16.378 17.952 1.00 84.56 188 PRO A O 1
ATOM 1438 N N . ASN A 1 189 ? -1.577 -16.842 16.990 1.00 90.06 189 ASN A N 1
ATOM 1439 C CA . ASN A 1 189 ? -1.497 -18.293 17.105 1.00 90.06 189 ASN A CA 1
ATOM 1440 C C . ASN A 1 189 ? -0.672 -18.915 15.961 1.00 90.06 189 ASN A C 1
ATOM 1442 O O . ASN A 1 189 ? -0.442 -20.123 15.959 1.00 90.06 189 ASN A O 1
ATOM 1446 N N . GLY A 1 190 ? -0.206 -18.101 15.007 1.00 84.81 190 GLY A N 1
ATOM 1447 C CA . GLY A 1 190 ? 0.602 -18.523 13.867 1.00 84.81 190 GLY A CA 1
ATOM 1448 C C . GLY A 1 190 ? -0.209 -18.970 12.650 1.00 84.81 190 GLY A C 1
ATOM 1449 O O . GLY A 1 190 ? 0.387 -19.304 11.623 1.00 84.81 190 GLY A O 1
ATOM 1450 N N . ASN A 1 191 ? -1.542 -18.937 12.711 1.00 91.06 191 ASN A N 1
ATOM 1451 C CA . ASN A 1 191 ? -2.379 -19.198 11.550 1.00 91.06 191 ASN A CA 1
ATOM 1452 C C . ASN A 1 191 ? -2.262 -18.030 10.573 1.00 91.06 191 ASN A C 1
ATOM 1454 O O . ASN A 1 191 ? -2.339 -16.857 10.945 1.00 91.06 191 ASN A O 1
ATOM 1458 N N . ALA A 1 192 ? -2.099 -18.360 9.297 1.00 91.56 192 ALA A N 1
ATOM 1459 C CA . ALA A 1 192 ? -2.020 -17.389 8.223 1.00 91.56 192 ALA A CA 1
ATOM 1460 C C . ALA A 1 192 ? -3.140 -17.639 7.217 1.00 91.56 192 ALA A C 1
ATOM 1462 O O . ALA A 1 192 ? -3.389 -18.774 6.812 1.00 91.56 192 ALA A O 1
ATOM 1463 N N . VAL A 1 193 ? -3.782 -16.562 6.782 1.00 93.62 193 VAL A N 1
ATOM 1464 C CA . VAL A 1 193 ? -4.738 -16.582 5.678 1.00 93.62 193 VAL A CA 1
ATOM 1465 C C . VAL A 1 193 ? -4.185 -15.698 4.573 1.00 93.62 193 VAL A C 1
ATOM 1467 O O . VAL A 1 193 ? -3.908 -14.520 4.796 1.00 93.62 193 VAL A O 1
ATOM 1470 N N . THR A 1 194 ? -4.044 -16.274 3.383 1.00 93.50 194 THR A N 1
ATOM 1471 C CA . THR A 1 194 ? -3.629 -15.567 2.171 1.00 93.50 194 THR A CA 1
ATOM 1472 C C . THR A 1 194 ? -4.807 -15.466 1.221 1.00 93.50 194 THR A C 1
ATOM 1474 O O . THR A 1 194 ? -5.485 -16.457 0.948 1.00 93.50 194 THR A O 1
ATOM 1477 N N . ARG A 1 195 ? -5.044 -14.267 0.694 1.00 92.06 195 ARG A N 1
ATOM 1478 C CA . ARG A 1 195 ? -6.017 -14.021 -0.371 1.00 92.06 195 ARG A CA 1
ATOM 1479 C C . ARG A 1 195 ? -5.329 -13.314 -1.523 1.00 92.06 195 ARG A C 1
ATOM 1481 O O . ARG A 1 195 ? -4.660 -12.309 -1.309 1.00 92.06 195 ARG A O 1
ATOM 1488 N N . GLN A 1 196 ? -5.500 -13.848 -2.723 1.00 92.00 196 GLN A N 1
ATOM 1489 C CA . GLN A 1 196 ? -4.862 -13.348 -3.932 1.00 92.00 196 GLN A CA 1
ATOM 1490 C C . GLN A 1 196 ? -5.890 -12.675 -4.838 1.00 92.00 196 GLN A C 1
ATOM 1492 O O . GLN A 1 196 ? -6.996 -13.184 -5.025 1.00 92.00 196 GLN A O 1
ATOM 1497 N N . PHE A 1 197 ? -5.491 -11.558 -5.432 1.00 87.69 197 PHE A N 1
ATOM 1498 C CA . PHE A 1 197 ? -6.278 -10.784 -6.377 1.00 87.69 197 PHE A CA 1
ATOM 1499 C C . PHE A 1 197 ? -5.438 -10.528 -7.620 1.00 87.69 197 PHE A C 1
ATOM 1501 O O . PHE A 1 197 ? -4.266 -10.165 -7.532 1.00 87.69 197 PHE A O 1
ATOM 1508 N N . ILE A 1 198 ? -6.052 -10.722 -8.781 1.00 86.88 198 ILE A N 1
ATOM 1509 C CA . ILE A 1 198 ? -5.442 -10.411 -10.071 1.00 86.88 198 ILE A CA 1
ATOM 1510 C C . ILE A 1 198 ? -6.256 -9.259 -10.653 1.00 86.88 198 ILE A C 1
ATOM 1512 O O . ILE A 1 198 ? -7.385 -9.493 -11.103 1.00 86.88 198 ILE A O 1
ATOM 1516 N N . PRO A 1 199 ? -5.746 -8.020 -10.591 1.00 85.62 199 PRO A N 1
ATOM 1517 C CA . PRO A 1 199 ? -6.426 -6.885 -11.185 1.00 85.62 199 PRO A CA 1
ATOM 1518 C C . PRO A 1 199 ? -6.515 -7.084 -12.699 1.00 85.62 199 PRO A C 1
ATOM 1520 O O . PRO A 1 199 ? -5.602 -7.618 -13.329 1.00 85.62 199 PRO A O 1
ATOM 1523 N N . ARG A 1 200 ? -7.628 -6.659 -13.295 1.00 82.44 200 ARG A N 1
ATOM 1524 C CA . ARG A 1 200 ? -7.804 -6.666 -14.747 1.00 82.44 200 ARG A CA 1
ATOM 1525 C C . ARG A 1 200 ? -8.201 -5.279 -15.203 1.00 82.44 200 ARG A C 1
ATOM 1527 O O . ARG A 1 200 ? -9.118 -4.687 -14.638 1.00 82.44 200 ARG A O 1
ATOM 1534 N N . ILE A 1 201 ? -7.528 -4.797 -16.240 1.00 82.50 201 ILE A N 1
ATOM 1535 C CA . ILE A 1 201 ? -7.948 -3.588 -16.936 1.00 82.50 201 ILE A CA 1
ATOM 1536 C C . ILE A 1 201 ? -9.159 -3.951 -17.796 1.00 82.50 201 ILE A C 1
ATOM 1538 O O . ILE A 1 201 ? -9.158 -4.964 -18.500 1.00 82.50 201 ILE A O 1
ATOM 1542 N N . ASP A 1 202 ? -10.205 -3.137 -17.729 1.00 78.50 202 ASP A N 1
ATOM 1543 C CA . ASP A 1 202 ? -11.356 -3.279 -18.617 1.00 78.50 202 ASP A CA 1
ATOM 1544 C C . ASP A 1 202 ? -10.973 -2.797 -20.026 1.00 78.50 202 ASP A C 1
ATOM 1546 O O . ASP A 1 202 ? -10.360 -1.743 -20.193 1.00 78.50 202 ASP A O 1
ATOM 1550 N N . SER A 1 203 ? -11.357 -3.552 -21.058 1.00 75.75 203 SER A N 1
ATOM 1551 C CA . SER A 1 203 ? -11.078 -3.214 -22.461 1.00 75.75 203 SER A CA 1
ATOM 1552 C C . SER A 1 203 ? -11.657 -1.859 -22.891 1.00 75.75 203 SER A C 1
ATOM 1554 O O . SER A 1 203 ? -11.172 -1.273 -23.856 1.00 75.75 203 SER A O 1
ATOM 1556 N N . TYR A 1 204 ? -12.661 -1.340 -22.176 1.00 75.69 204 TYR A N 1
ATOM 1557 C CA . TYR A 1 204 ? -13.268 -0.032 -22.445 1.00 75.69 204 TYR A CA 1
ATOM 1558 C C . TYR A 1 204 ? -12.709 1.110 -21.584 1.00 75.69 204 TYR A C 1
ATOM 1560 O O . TYR A 1 204 ? -13.174 2.251 -21.687 1.00 75.69 204 TYR A O 1
ATOM 1568 N N . GLN A 1 205 ? -11.716 0.843 -20.731 1.00 71.81 205 GLN A N 1
ATOM 1569 C CA . GLN A 1 205 ? -11.030 1.890 -19.982 1.00 71.81 205 GLN A CA 1
ATOM 1570 C C . GLN A 1 205 ? -9.981 2.573 -20.867 1.00 71.81 205 GLN A C 1
ATOM 1572 O O . GLN A 1 205 ? -9.048 1.956 -21.371 1.00 71.81 205 GLN A O 1
ATOM 1577 N N . TYR A 1 206 ? -10.102 3.895 -21.018 1.00 78.81 206 TYR A N 1
ATOM 1578 C CA . TYR A 1 206 ? -9.103 4.723 -21.710 1.00 78.81 206 TYR A CA 1
ATOM 1579 C C . TYR A 1 206 ? -7.798 4.890 -20.914 1.00 78.81 206 TYR A C 1
ATOM 1581 O O . TYR A 1 206 ? -6.835 5.462 -21.421 1.00 78.81 206 TYR A O 1
ATOM 1589 N N . GLN A 1 207 ? -7.756 4.412 -19.669 1.00 80.81 207 GLN A N 1
ATOM 1590 C CA . GLN A 1 207 ? -6.603 4.516 -18.788 1.00 80.81 207 GLN A CA 1
ATOM 1591 C C . GLN A 1 207 ? -6.030 3.123 -18.520 1.00 80.81 207 GLN A C 1
ATOM 1593 O O . GLN A 1 207 ? -6.627 2.323 -17.814 1.00 80.81 207 GLN A O 1
ATOM 1598 N N . GLN A 1 208 ? -4.860 2.852 -19.099 1.00 86.75 208 GLN A N 1
ATOM 1599 C CA . GLN A 1 208 ? -4.212 1.533 -19.090 1.00 86.75 208 GLN A CA 1
ATOM 1600 C C . GLN A 1 208 ? -3.167 1.372 -17.970 1.00 86.75 208 GLN A C 1
ATOM 1602 O O . GLN A 1 208 ? -2.607 0.302 -17.782 1.00 86.75 208 GLN A O 1
ATOM 1607 N N . THR A 1 209 ? -2.862 2.443 -17.237 1.00 91.44 209 THR A N 1
ATOM 1608 C CA . THR A 1 209 ? -1.817 2.469 -16.196 1.00 91.44 209 THR A CA 1
ATOM 1609 C C . THR A 1 209 ? -2.390 2.591 -14.788 1.00 91.44 209 THR A C 1
ATOM 1611 O O . THR A 1 209 ? -1.659 2.900 -13.848 1.00 91.44 209 THR A O 1
ATOM 1614 N N . GLN A 1 210 ? -3.699 2.386 -14.638 1.00 91.88 210 GLN A N 1
ATOM 1615 C CA . GLN A 1 210 ? -4.391 2.417 -13.358 1.00 91.88 210 GLN A CA 1
ATOM 1616 C C . GLN A 1 210 ? -5.416 1.290 -13.289 1.00 91.88 210 GLN A C 1
ATOM 1618 O O . GLN A 1 210 ? -6.089 0.993 -14.273 1.00 91.88 210 GLN A O 1
ATOM 1623 N N . THR A 1 211 ? -5.555 0.672 -12.121 1.00 91.88 211 THR A N 1
ATOM 1624 C CA . THR A 1 211 ? -6.628 -0.291 -11.856 1.00 91.88 211 THR A CA 1
ATOM 1625 C C . THR A 1 211 ? -7.118 -0.145 -10.424 1.00 91.88 211 THR A C 1
ATOM 1627 O O . THR A 1 211 ? -6.334 0.101 -9.507 1.00 91.88 211 THR A O 1
ATOM 1630 N N . ASP A 1 212 ? -8.427 -0.297 -10.243 1.00 90.56 212 ASP A N 1
ATOM 1631 C CA . ASP A 1 212 ? -9.095 -0.228 -8.950 1.00 90.56 212 ASP A CA 1
ATOM 1632 C C . ASP A 1 212 ? -9.540 -1.628 -8.517 1.00 90.56 212 ASP A C 1
ATOM 1634 O O . ASP A 1 212 ? -10.162 -2.369 -9.279 1.00 90.56 212 ASP A O 1
ATOM 1638 N N . ILE A 1 213 ? -9.237 -1.977 -7.272 1.00 89.12 213 ILE A N 1
ATOM 1639 C CA . ILE A 1 213 ? -9.591 -3.242 -6.639 1.00 89.12 213 ILE A CA 1
ATOM 1640 C C . ILE A 1 213 ? -10.628 -2.944 -5.557 1.00 89.12 213 ILE A C 1
ATOM 1642 O O . ILE A 1 213 ? -10.341 -2.252 -4.577 1.00 89.12 213 ILE A O 1
ATOM 1646 N N . TRP A 1 214 ? -11.827 -3.492 -5.735 1.00 87.44 214 TRP A N 1
ATOM 1647 C CA . TRP A 1 214 ? -12.963 -3.353 -4.822 1.00 87.44 214 TRP A CA 1
ATOM 1648 C C . TRP A 1 214 ? -13.029 -4.568 -3.910 1.00 87.44 214 TRP A C 1
ATOM 1650 O O . TRP A 1 214 ? -13.835 -5.477 -4.105 1.00 87.44 214 TRP A O 1
ATOM 1660 N N . TYR A 1 215 ? -12.104 -4.623 -2.961 1.00 85.38 215 TYR A N 1
ATOM 1661 C CA . TYR A 1 215 ? -12.041 -5.721 -2.016 1.00 85.38 215 TYR A CA 1
ATOM 1662 C C . TYR A 1 215 ? -11.774 -5.207 -0.608 1.00 85.38 215 TYR A C 1
ATOM 1664 O O . TYR A 1 215 ? -10.819 -4.462 -0.374 1.00 85.38 215 TYR A O 1
ATOM 1672 N N . ASP A 1 216 ? -12.612 -5.661 0.320 1.00 90.62 216 ASP A N 1
ATOM 1673 C CA . ASP A 1 216 ? -12.550 -5.264 1.715 1.00 90.62 216 ASP A CA 1
ATOM 1674 C C . ASP A 1 216 ? -11.523 -6.119 2.468 1.00 90.62 216 ASP A C 1
ATOM 1676 O O . ASP A 1 216 ? -11.634 -7.346 2.538 1.00 90.62 216 ASP A O 1
ATOM 1680 N N . PHE A 1 217 ? -10.533 -5.477 3.086 1.00 91.56 217 PHE A N 1
ATOM 1681 C CA . PHE A 1 217 ? -9.604 -6.153 3.993 1.00 91.56 217 PHE A CA 1
ATOM 1682 C C . PHE A 1 217 ? -9.228 -5.276 5.183 1.00 91.56 217 PHE A C 1
ATOM 1684 O O . PHE A 1 217 ? -9.255 -4.047 5.118 1.00 91.56 217 PHE A O 1
ATOM 1691 N N . LEU A 1 218 ? -8.882 -5.927 6.291 1.00 92.25 218 LEU A N 1
ATOM 1692 C CA . LEU A 1 218 ? -8.475 -5.271 7.526 1.00 92.25 218 LEU A CA 1
ATOM 1693 C C . LEU A 1 218 ? -6.951 -5.153 7.582 1.00 92.25 218 LEU A C 1
ATOM 1695 O O . LEU A 1 218 ? -6.224 -6.125 7.368 1.00 92.25 218 LEU A O 1
ATOM 1699 N N . VAL A 1 219 ? -6.476 -3.953 7.891 1.00 93.88 219 VAL A N 1
ATOM 1700 C CA . VAL A 1 219 ? -5.067 -3.645 8.116 1.00 93.88 219 VAL A CA 1
ATOM 1701 C C . VAL A 1 219 ? -4.823 -3.528 9.613 1.00 93.88 219 VAL A C 1
ATOM 1703 O O . VAL A 1 219 ? -5.415 -2.684 10.284 1.00 93.88 219 VAL A O 1
ATOM 1706 N N . ASN A 1 220 ? -3.946 -4.391 10.116 1.00 92.12 220 ASN A N 1
ATOM 1707 C CA . ASN A 1 220 ? -3.406 -4.361 11.470 1.00 92.12 220 ASN A CA 1
ATOM 1708 C C . ASN A 1 220 ? -1.884 -4.604 11.430 1.00 92.12 220 ASN A C 1
ATOM 1710 O O . ASN A 1 220 ? -1.291 -4.719 10.353 1.00 92.12 220 ASN A O 1
ATOM 1714 N N . SER A 1 221 ? -1.255 -4.736 12.601 1.00 93.06 221 SER A N 1
ATOM 1715 C CA . SER A 1 221 ? 0.191 -4.963 12.741 1.00 93.06 221 SER A CA 1
ATOM 1716 C C . SER A 1 221 ? 0.717 -6.227 12.034 1.00 93.06 221 SER A C 1
ATOM 1718 O O . SER A 1 221 ? 1.895 -6.273 11.676 1.00 93.06 221 SER A O 1
ATOM 1720 N N . PHE A 1 222 ? -0.144 -7.227 11.806 1.00 92.12 222 PHE A N 1
ATOM 1721 C CA . PHE A 1 222 ? 0.169 -8.529 11.200 1.00 92.12 222 PHE A CA 1
ATOM 1722 C C . PHE A 1 222 ? -0.335 -8.685 9.754 1.00 92.12 222 PHE A C 1
ATOM 1724 O O . PHE A 1 222 ? -0.128 -9.737 9.143 1.00 92.12 222 PHE A O 1
ATOM 1731 N N . THR A 1 223 ? -0.994 -7.666 9.195 1.00 93.69 223 THR A N 1
ATOM 1732 C CA . THR A 1 223 ? -1.440 -7.670 7.799 1.00 93.69 223 THR A CA 1
ATOM 1733 C C . THR A 1 223 ? -0.286 -7.290 6.882 1.00 93.69 223 THR A C 1
ATOM 1735 O O . THR A 1 223 ? 0.380 -6.268 7.075 1.00 93.69 223 THR A O 1
ATOM 1738 N N . SER A 1 224 ? -0.090 -8.069 5.823 1.00 93.12 224 SER A N 1
ATOM 1739 C CA . SER A 1 224 ? 0.820 -7.747 4.739 1.00 93.12 224 SER A CA 1
ATOM 1740 C C . SER A 1 224 ? 0.130 -7.724 3.382 1.00 93.12 224 SER A C 1
ATOM 1742 O O . SER A 1 224 ? -0.700 -8.572 3.073 1.00 93.12 224 SER A O 1
ATOM 1744 N N . LEU A 1 225 ? 0.458 -6.715 2.578 1.00 93.19 225 LEU A N 1
ATOM 1745 C CA . LEU A 1 225 ? 0.072 -6.610 1.175 1.00 93.19 225 LEU A CA 1
ATOM 1746 C C . LEU A 1 225 ? 1.329 -6.869 0.359 1.00 93.19 225 LEU A C 1
ATOM 1748 O O . LEU A 1 225 ? 2.331 -6.190 0.571 1.00 93.19 225 LEU A O 1
ATOM 1752 N N . LYS A 1 226 ? 1.292 -7.847 -0.540 1.00 92.19 226 LYS A N 1
ATOM 1753 C CA . LYS A 1 226 ? 2.413 -8.230 -1.395 1.00 92.19 226 LYS A CA 1
ATOM 1754 C C . LYS A 1 226 ? 2.068 -7.991 -2.853 1.00 92.19 226 LYS A C 1
ATOM 1756 O O . LYS A 1 226 ? 1.008 -8.413 -3.307 1.00 92.19 226 LYS A O 1
ATOM 1761 N N . LEU A 1 227 ? 2.977 -7.342 -3.565 1.00 92.69 227 LEU A N 1
ATOM 1762 C CA . LEU A 1 227 ? 2.968 -7.246 -5.018 1.00 92.69 227 LEU A CA 1
ATOM 1763 C C . LEU A 1 227 ? 3.868 -8.355 -5.557 1.00 92.69 227 LEU A C 1
ATOM 1765 O O . LEU A 1 227 ? 5.020 -8.462 -5.133 1.00 92.69 227 LEU A O 1
ATOM 1769 N N . GLY A 1 228 ? 3.351 -9.178 -6.471 1.00 91.25 228 GLY A N 1
ATOM 1770 C CA . GLY A 1 228 ? 4.117 -10.295 -7.029 1.00 91.25 228 GLY A CA 1
ATOM 1771 C C . GLY A 1 228 ? 5.416 -9.824 -7.681 1.00 91.25 228 GLY A C 1
ATOM 1772 O O . GLY A 1 228 ? 6.474 -10.410 -7.451 1.00 91.25 228 GLY A O 1
ATOM 1773 N N . LYS A 1 229 ? 5.343 -8.726 -8.442 1.00 92.19 229 LYS A N 1
ATOM 1774 C CA . LYS A 1 229 ? 6.489 -8.115 -9.114 1.00 92.19 229 LYS A CA 1
ATOM 1775 C C . LYS A 1 229 ? 6.399 -6.593 -9.159 1.00 92.19 229 LYS A C 1
ATOM 1777 O O . LYS A 1 229 ? 5.307 -6.023 -9.219 1.00 92.19 229 LYS A O 1
ATOM 1782 N N . ILE A 1 230 ? 7.561 -5.946 -9.201 1.00 94.00 230 ILE A N 1
ATOM 1783 C CA . ILE A 1 230 ? 7.713 -4.554 -9.624 1.00 94.00 230 ILE A CA 1
ATOM 1784 C C . ILE A 1 230 ? 8.699 -4.492 -10.786 1.00 94.00 230 ILE A C 1
ATOM 1786 O O . ILE A 1 230 ? 9.877 -4.830 -10.629 1.00 94.00 230 ILE A O 1
ATOM 1790 N N . TYR A 1 231 ? 8.220 -4.052 -11.948 1.00 95.31 231 TYR A N 1
ATOM 1791 C CA . TYR A 1 231 ? 9.008 -4.011 -13.177 1.00 95.31 231 TYR A CA 1
ATOM 1792 C C . TYR A 1 231 ? 10.220 -3.069 -13.066 1.00 95.31 231 TYR A C 1
ATOM 1794 O O . TYR A 1 231 ? 10.207 -2.131 -12.260 1.00 95.31 231 TYR A O 1
ATOM 1802 N N . PRO A 1 232 ? 11.281 -3.275 -13.867 1.00 94.19 232 PRO A N 1
ATOM 1803 C CA . PRO A 1 232 ? 12.473 -2.439 -13.809 1.00 94.19 232 PRO A CA 1
ATOM 1804 C C . PRO A 1 232 ? 12.156 -0.976 -14.131 1.00 94.19 232 PRO A C 1
ATOM 1806 O O . PRO A 1 232 ? 11.369 -0.696 -15.042 1.00 94.19 232 PRO A O 1
ATOM 1809 N N . ALA A 1 233 ? 12.798 -0.056 -13.406 1.00 92.56 233 ALA A N 1
ATOM 1810 C CA . ALA A 1 233 ? 12.632 1.393 -13.535 1.00 92.56 233 ALA A CA 1
ATOM 1811 C C . ALA A 1 233 ? 11.164 1.865 -13.482 1.00 92.56 233 ALA A C 1
ATOM 1813 O O . ALA A 1 233 ? 10.794 2.846 -14.134 1.00 92.56 233 ALA A O 1
ATOM 1814 N N . THR A 1 234 ? 10.324 1.163 -12.7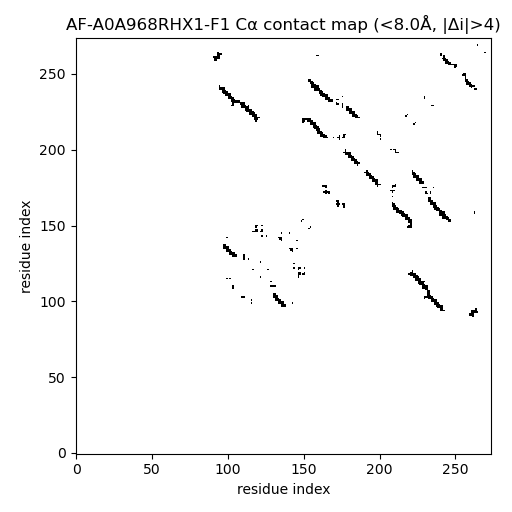15 1.00 94.38 234 THR A N 1
ATOM 1815 C CA . THR A 1 234 ? 8.929 1.548 -12.490 1.00 94.38 234 THR A CA 1
ATOM 1816 C C . THR A 1 234 ? 8.666 1.937 -11.047 1.00 94.38 234 THR A C 1
ATOM 1818 O O . THR A 1 234 ? 9.306 1.467 -10.105 1.00 94.38 234 THR A O 1
ATOM 1821 N N . THR A 1 235 ? 7.681 2.808 -10.897 1.00 94.38 235 THR A N 1
ATOM 1822 C CA . THR A 1 235 ? 7.138 3.274 -9.635 1.00 94.38 235 THR A CA 1
ATOM 1823 C C . THR A 1 235 ? 5.665 2.903 -9.574 1.00 94.38 235 THR A C 1
ATOM 1825 O O . THR A 1 235 ? 4.890 3.241 -10.465 1.00 94.38 235 THR A O 1
ATOM 1828 N N . VAL A 1 236 ? 5.255 2.250 -8.497 1.00 94.88 236 VAL A N 1
ATOM 1829 C CA . VAL A 1 236 ? 3.862 1.921 -8.199 1.00 94.88 236 VAL A CA 1
ATOM 1830 C C . VAL A 1 236 ? 3.372 2.838 -7.098 1.00 94.88 236 VAL A C 1
ATOM 1832 O O . VAL A 1 236 ? 3.980 2.914 -6.031 1.00 94.88 236 VAL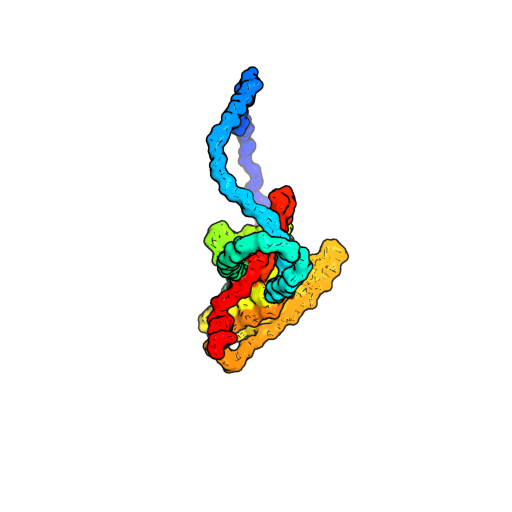 A O 1
ATOM 1835 N N . LYS A 1 237 ? 2.250 3.516 -7.328 1.00 95.06 237 LYS A N 1
ATOM 1836 C CA . LYS A 1 237 ? 1.491 4.150 -6.249 1.00 95.06 237 LYS A CA 1
ATOM 1837 C C . LYS A 1 237 ? 0.345 3.243 -5.845 1.00 95.06 237 LYS A C 1
ATOM 1839 O O . LYS A 1 237 ? -0.476 2.867 -6.679 1.00 95.06 237 LYS A O 1
ATOM 1844 N N . VAL A 1 238 ? 0.300 2.927 -4.560 1.00 94.94 238 VAL A N 1
ATOM 1845 C CA . VAL A 1 238 ? -0.773 2.175 -3.922 1.00 94.94 238 VAL A CA 1
ATOM 1846 C C . VAL A 1 238 ? -1.593 3.160 -3.100 1.00 94.94 238 VAL A C 1
ATOM 1848 O O . VAL A 1 238 ? -1.096 3.741 -2.133 1.00 94.94 238 VAL A O 1
ATOM 1851 N N . TYR A 1 239 ? -2.844 3.359 -3.502 1.00 94.50 239 TYR A N 1
ATOM 1852 C CA . TYR A 1 239 ? -3.820 4.164 -2.778 1.00 94.50 239 TYR A CA 1
ATOM 1853 C C . TYR A 1 239 ? -4.723 3.231 -1.986 1.00 94.50 239 TYR A C 1
ATOM 1855 O O . TYR A 1 239 ? -5.477 2.458 -2.575 1.00 94.50 239 TYR A O 1
ATOM 1863 N N . LEU A 1 240 ? -4.666 3.314 -0.662 1.00 94.25 240 LEU A N 1
ATOM 1864 C CA . LEU A 1 240 ? -5.546 2.566 0.228 1.00 94.25 240 LEU A CA 1
ATOM 1865 C C . LEU A 1 240 ? -6.645 3.502 0.717 1.00 94.25 240 LEU A C 1
ATOM 1867 O O . LEU A 1 240 ? -6.369 4.431 1.475 1.00 94.25 240 LEU A O 1
ATOM 1871 N N . TYR A 1 241 ? -7.884 3.262 0.297 1.00 93.31 241 TYR A N 1
ATOM 1872 C CA . TYR A 1 241 ? -9.035 4.046 0.736 1.00 93.31 241 TYR A CA 1
ATOM 1873 C C . TYR A 1 241 ? -9.673 3.385 1.963 1.00 93.31 241 TYR A C 1
ATOM 1875 O O . TYR A 1 241 ? -10.332 2.344 1.825 1.00 93.31 241 TYR A O 1
ATOM 1883 N N . PRO A 1 242 ? -9.487 3.940 3.176 1.00 91.88 242 PRO A N 1
ATOM 1884 C CA . PRO A 1 242 ? -10.125 3.404 4.366 1.00 91.88 242 PRO A CA 1
ATOM 1885 C C . PRO A 1 242 ? -11.647 3.538 4.263 1.00 91.88 242 PRO A C 1
ATOM 1887 O O . PRO A 1 242 ? -12.174 4.623 4.031 1.00 91.88 242 PRO A O 1
ATOM 1890 N N . LYS A 1 243 ? -12.356 2.434 4.477 1.00 87.19 243 LYS A N 1
ATOM 1891 C CA . LYS A 1 243 ? -13.813 2.384 4.654 1.00 87.19 243 LYS A CA 1
ATOM 1892 C C . LYS A 1 243 ? -14.193 2.606 6.115 1.00 87.19 243 LYS A C 1
ATOM 1894 O O . LYS A 1 243 ? -15.192 3.255 6.411 1.00 87.19 243 LYS A O 1
ATOM 1899 N N . VAL A 1 244 ? -13.372 2.093 7.029 1.00 85.06 244 VAL A N 1
ATOM 1900 C CA . VAL A 1 244 ? -13.562 2.222 8.473 1.00 85.06 244 VAL A CA 1
ATOM 1901 C C . VAL A 1 244 ? -12.215 2.442 9.144 1.00 85.06 244 VAL A C 1
ATOM 1903 O O . VAL A 1 244 ? -11.252 1.745 8.831 1.00 85.06 244 VAL A O 1
ATOM 1906 N N . LYS A 1 245 ? -12.149 3.375 10.094 1.00 82.25 245 LYS A N 1
ATOM 1907 C CA . LYS A 1 245 ? -11.045 3.467 11.060 1.00 82.25 245 LYS A CA 1
ATOM 1908 C C . LYS A 1 245 ? -11.558 3.087 12.441 1.00 82.25 245 LYS A C 1
ATOM 1910 O O . LYS A 1 245 ? -12.636 3.535 12.834 1.00 82.25 245 LYS A O 1
ATOM 1915 N N . ILE A 1 246 ? -10.789 2.270 13.152 1.00 76.31 246 ILE A N 1
ATOM 1916 C CA . ILE A 1 246 ? -11.101 1.841 14.513 1.00 76.31 246 ILE A CA 1
ATOM 1917 C C . ILE A 1 246 ? -10.127 2.553 15.449 1.00 76.31 246 ILE A C 1
ATOM 1919 O O . ILE A 1 246 ? -8.915 2.398 15.328 1.00 76.31 246 ILE A O 1
ATOM 1923 N N . ASN A 1 247 ? -10.661 3.348 16.373 1.00 69.38 247 ASN A N 1
ATOM 1924 C CA . ASN A 1 247 ? -9.895 4.017 17.414 1.00 69.38 247 ASN A CA 1
ATOM 1925 C C . ASN A 1 247 ? -10.420 3.583 18.787 1.00 69.38 247 ASN A C 1
ATOM 1927 O O . ASN A 1 247 ? -11.484 4.019 19.228 1.00 69.38 247 ASN A O 1
ATOM 1931 N N . GLN A 1 248 ? -9.642 2.740 19.464 1.00 64.75 248 GLN A N 1
ATOM 1932 C CA . GLN A 1 248 ? -9.981 2.181 20.775 1.00 64.75 248 GLN A CA 1
ATOM 1933 C C . GLN A 1 248 ? -10.002 3.243 21.890 1.00 64.75 248 GLN A C 1
ATOM 1935 O O . GLN A 1 248 ? -10.725 3.096 22.876 1.00 64.75 248 GLN A O 1
ATOM 1940 N N . PHE A 1 249 ? -9.290 4.362 21.723 1.00 61.12 249 PHE A N 1
ATOM 1941 C CA . PHE A 1 249 ? -9.297 5.458 22.695 1.00 61.12 249 PHE A CA 1
ATOM 1942 C C . PHE A 1 249 ? -10.608 6.251 22.674 1.00 61.12 249 PHE A C 1
ATOM 1944 O O . PHE A 1 249 ? -10.984 6.845 23.681 1.00 61.12 249 PHE A O 1
ATOM 1951 N N . ARG A 1 250 ? -11.360 6.225 21.561 1.00 62.69 250 ARG A N 1
ATOM 1952 C CA . ARG A 1 250 ? -12.680 6.877 21.495 1.00 62.69 250 ARG A CA 1
ATOM 1953 C C . ARG A 1 250 ? -13.696 6.178 22.389 1.00 62.69 250 ARG A C 1
ATOM 1955 O O . ARG A 1 250 ? -14.431 6.869 23.082 1.00 62.69 250 ARG A O 1
ATOM 1962 N N . THR A 1 251 ? -13.680 4.846 22.425 1.00 61.16 251 THR A N 1
ATOM 1963 C CA . THR A 1 251 ? -14.510 4.061 23.353 1.00 61.16 251 THR A CA 1
ATOM 1964 C C . THR A 1 251 ? -14.153 4.312 24.804 1.00 61.16 251 THR A C 1
ATOM 1966 O O . THR A 1 251 ? -15.049 4.381 25.636 1.00 61.16 251 THR A O 1
ATOM 1969 N N . LEU A 1 252 ? -12.868 4.523 25.101 1.00 64.75 252 LEU A N 1
ATOM 1970 C CA . LEU A 1 252 ? -12.433 4.875 26.450 1.00 64.75 252 LEU A CA 1
ATOM 1971 C C . LEU A 1 252 ? -12.985 6.242 26.896 1.00 64.75 252 LEU A C 1
ATOM 1973 O O . LEU A 1 252 ? -13.277 6.437 28.067 1.00 64.75 252 LEU A O 1
ATOM 1977 N N . ALA A 1 253 ? -13.186 7.161 25.948 1.00 70.56 253 ALA A N 1
ATOM 1978 C CA . ALA A 1 253 ? -13.801 8.471 26.162 1.00 70.56 253 ALA A CA 1
ATOM 1979 C C . ALA A 1 253 ? -15.332 8.485 25.932 1.00 70.56 253 ALA A C 1
ATOM 1981 O O . ALA A 1 253 ? -15.899 9.545 25.667 1.00 70.56 253 ALA A O 1
ATOM 1982 N N . GLY A 1 254 ? -16.002 7.324 25.952 1.00 63.75 254 GLY A N 1
ATOM 1983 C CA . GLY A 1 254 ? -17.463 7.209 25.810 1.00 63.75 254 GLY A CA 1
ATOM 1984 C C . GLY A 1 254 ? -18.018 7.452 24.398 1.00 63.75 254 GLY A C 1
ATOM 1985 O O . GLY A 1 254 ? -19.230 7.509 24.211 1.00 63.75 254 GLY A O 1
ATOM 1986 N N . LYS A 1 255 ? -17.160 7.589 23.379 1.00 70.88 255 LYS A N 1
ATOM 1987 C CA . LYS A 1 255 ? -17.551 7.788 21.972 1.00 70.88 255 LYS A CA 1
ATOM 1988 C C . LYS A 1 255 ? -17.464 6.475 21.193 1.00 70.88 255 LYS A C 1
ATOM 1990 O O . LYS A 1 255 ? -16.667 5.598 21.510 1.00 70.88 255 LYS A O 1
ATOM 1995 N N . GLN A 1 256 ? -18.224 6.351 20.104 1.00 65.56 256 GLN A N 1
ATOM 1996 C CA . GLN A 1 256 ? -18.120 5.179 19.227 1.00 65.56 256 GLN A CA 1
ATOM 1997 C C . GLN A 1 256 ? -16.671 4.975 18.740 1.00 65.56 256 GLN A C 1
ATOM 1999 O O . GLN A 1 256 ? -16.042 5.904 18.227 1.00 65.56 256 GLN A O 1
ATOM 2004 N N . ALA A 1 257 ? -16.151 3.746 18.857 1.00 61.44 257 ALA A N 1
ATOM 2005 C CA . ALA A 1 257 ? -14.794 3.377 18.422 1.00 61.44 257 ALA A CA 1
ATOM 2006 C C . ALA A 1 257 ? -14.592 3.472 16.903 1.00 61.44 257 ALA A C 1
ATOM 2008 O O . ALA A 1 257 ? -13.468 3.378 16.415 1.00 61.44 257 ALA A O 1
ATOM 2009 N N . VAL A 1 258 ? -15.673 3.624 16.143 1.00 71.62 258 VAL A N 1
ATOM 2010 C CA . VAL A 1 258 ? -15.704 3.421 14.700 1.00 71.62 258 VAL A CA 1
ATOM 2011 C C . VAL A 1 258 ? -15.951 4.752 13.997 1.00 71.62 258 VAL A C 1
ATOM 2013 O O . VAL A 1 258 ? -16.876 5.490 14.333 1.00 71.62 258 VAL A O 1
ATOM 2016 N N . THR A 1 259 ? -15.138 5.051 12.988 1.00 73.94 259 THR A N 1
ATOM 2017 C CA . THR A 1 259 ? -15.419 6.112 12.012 1.00 73.94 259 THR A CA 1
ATOM 2018 C C . THR A 1 259 ? -15.623 5.464 10.649 1.00 73.94 259 THR A C 1
ATOM 2020 O O . THR A 1 259 ? -14.695 4.840 10.132 1.00 73.94 259 THR A O 1
ATOM 2023 N N . LYS A 1 260 ? -16.826 5.592 10.077 1.00 76.69 260 LYS A N 1
ATOM 2024 C CA . LYS A 1 260 ? -17.166 5.097 8.732 1.00 76.69 260 LYS A CA 1
ATOM 2025 C C . LYS A 1 260 ? -16.933 6.199 7.691 1.00 76.69 260 LYS A C 1
ATOM 2027 O O . LYS A 1 260 ? -17.269 7.355 7.941 1.00 76.69 260 LYS A O 1
ATOM 2032 N N . TYR A 1 261 ? -16.399 5.833 6.531 1.00 78.56 261 TYR A N 1
ATOM 2033 C CA . TYR A 1 261 ? -16.138 6.7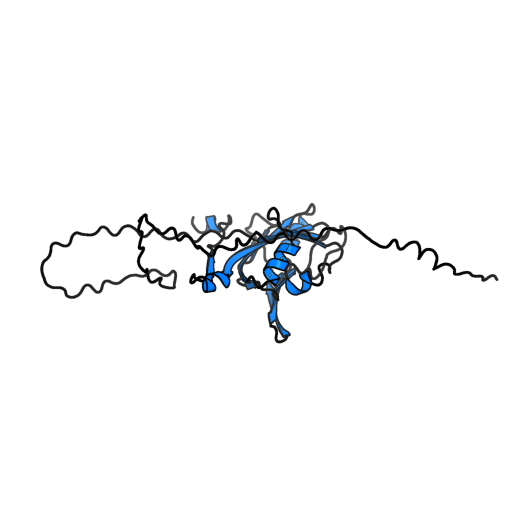41 5.412 1.00 78.56 261 TYR A CA 1
ATOM 2034 C C . TYR A 1 261 ? -16.950 6.346 4.178 1.00 78.56 261 TYR A C 1
ATOM 2036 O O . TYR A 1 261 ? -17.219 5.165 3.948 1.00 78.56 261 TYR A O 1
ATOM 2044 N N . GLY A 1 262 ? -17.321 7.344 3.377 1.00 71.44 262 GLY A N 1
ATOM 2045 C CA . GLY A 1 262 ? -17.940 7.131 2.072 1.00 71.44 262 GLY A CA 1
ATOM 2046 C C . GLY A 1 262 ? -16.922 6.677 1.025 1.00 71.44 262 GLY A C 1
ATOM 2047 O O . GLY A 1 262 ? -15.732 6.992 1.124 1.00 71.44 262 GLY A O 1
ATOM 2048 N N . SER A 1 263 ? -17.396 5.959 0.002 1.00 66.38 263 SER A N 1
ATOM 2049 C CA . SER A 1 263 ? -16.576 5.575 -1.153 1.00 66.38 263 SER A CA 1
ATOM 2050 C C . SER A 1 263 ? -15.963 6.812 -1.822 1.00 66.38 263 SER A C 1
ATOM 2052 O O . SER A 1 263 ? -16.646 7.836 -1.943 1.00 66.38 263 SER A O 1
ATOM 2054 N N . PRO A 1 264 ? -14.702 6.745 -2.281 1.00 63.06 264 PRO A N 1
ATOM 2055 C CA . PRO A 1 264 ? -14.096 7.858 -2.993 1.00 63.06 264 PRO A CA 1
ATOM 2056 C C . PRO A 1 264 ? -14.860 8.127 -4.293 1.00 63.06 264 PRO A C 1
ATOM 2058 O O . PRO A 1 264 ? -15.246 7.208 -5.020 1.00 63.06 264 PRO A O 1
ATOM 2061 N N . ARG A 1 265 ? -15.055 9.405 -4.623 1.00 59.03 265 ARG A N 1
ATOM 2062 C CA . ARG A 1 265 ? -15.576 9.819 -5.930 1.00 59.03 265 ARG A CA 1
ATOM 2063 C C . ARG A 1 265 ? -14.472 9.733 -6.982 1.00 59.03 265 ARG A C 1
ATOM 2065 O O . ARG A 1 265 ? -13.951 10.751 -7.429 1.00 59.03 265 ARG A O 1
ATOM 2072 N N . THR A 1 266 ? -14.077 8.526 -7.374 1.00 53.53 266 THR A N 1
ATOM 2073 C CA . THR A 1 266 ? -13.236 8.364 -8.567 1.00 53.53 266 THR A CA 1
ATOM 2074 C C . THR A 1 266 ? -14.083 8.618 -9.818 1.00 53.53 266 THR A C 1
ATOM 2076 O O . THR A 1 266 ? -15.302 8.434 -9.805 1.00 53.53 266 THR A O 1
ATOM 2079 N N . ASN A 1 267 ? -13.470 9.067 -10.918 1.00 49.91 267 ASN A N 1
ATOM 2080 C CA . ASN A 1 267 ? -14.190 9.451 -12.145 1.00 49.91 267 ASN A CA 1
ATOM 2081 C C . ASN A 1 267 ? -15.064 8.326 -12.746 1.00 49.91 267 ASN A C 1
ATOM 2083 O O . ASN A 1 267 ? -15.966 8.612 -13.533 1.00 49.91 267 ASN A O 1
ATOM 2087 N N . LEU A 1 268 ? -14.863 7.064 -12.345 1.00 49.38 268 LEU A N 1
ATOM 2088 C CA . LEU A 1 268 ? -15.758 5.952 -12.683 1.00 49.38 268 LEU A CA 1
ATOM 2089 C C . LEU A 1 268 ? -17.117 6.035 -11.960 1.00 49.38 268 LEU A C 1
ATOM 2091 O O . LEU A 1 268 ? -18.150 5.748 -12.563 1.00 49.38 268 LEU A O 1
ATOM 2095 N N . ALA A 1 269 ? -17.150 6.493 -10.706 1.00 45.16 269 ALA A N 1
ATOM 2096 C CA . ALA A 1 269 ? -18.379 6.608 -9.916 1.00 45.16 269 ALA A CA 1
ATOM 2097 C C . ALA A 1 269 ? -19.320 7.720 -10.422 1.00 45.16 269 ALA A C 1
ATOM 2099 O O . ALA A 1 269 ? -20.525 7.677 -10.174 1.00 45.16 269 ALA A O 1
ATOM 2100 N N . LEU A 1 270 ? -18.798 8.700 -11.170 1.00 43.97 270 LEU A N 1
ATOM 2101 C CA . LEU A 1 270 ? -19.606 9.762 -11.782 1.00 43.97 270 LEU A CA 1
ATOM 2102 C C . LEU A 1 270 ? -20.394 9.277 -13.015 1.00 43.97 270 LEU A C 1
ATOM 2104 O O . LEU A 1 270 ? -21.345 9.936 -13.434 1.00 43.97 270 LEU A O 1
ATOM 2108 N N . ARG A 1 271 ? -20.016 8.129 -13.594 1.00 47.94 271 ARG A N 1
ATOM 2109 C CA . ARG A 1 271 ? -20.646 7.572 -14.801 1.00 47.94 271 ARG A CA 1
ATOM 2110 C C . ARG A 1 271 ? -21.820 6.637 -14.518 1.00 47.94 271 ARG A C 1
ATOM 2112 O O . ARG A 1 271 ? -22.643 6.457 -15.399 1.00 47.94 271 ARG A O 1
ATOM 2119 N N . ALA A 1 272 ? -21.958 6.122 -13.296 1.00 43.09 272 ALA A N 1
ATOM 2120 C CA . ALA A 1 272 ? -23.090 5.272 -12.902 1.00 43.09 272 ALA A CA 1
ATOM 2121 C C . ALA A 1 272 ? -24.400 6.053 -12.633 1.00 43.09 272 ALA A C 1
ATOM 2123 O O . ALA A 1 272 ? -25.379 5.478 -12.166 1.00 43.09 272 ALA A O 1
ATOM 2124 N N . LYS A 1 273 ? -24.420 7.371 -12.885 1.00 43.03 273 LYS A N 1
ATOM 2125 C CA . LYS A 1 273 ? -25.590 8.251 -12.703 1.00 43.03 273 LYS A CA 1
ATOM 2126 C C . LYS A 1 273 ? -25.944 9.074 -13.950 1.00 43.03 273 LYS A C 1
ATOM 2128 O O . LYS A 1 273 ? -26.535 10.145 -13.816 1.00 43.03 273 LYS A O 1
ATOM 2133 N N . ARG A 1 274 ? -25.572 8.613 -15.144 1.00 37.31 274 ARG A N 1
ATOM 2134 C CA . ARG A 1 274 ? -26.074 9.169 -16.407 1.00 37.31 274 ARG A CA 1
ATOM 2135 C C . ARG A 1 274 ? -26.713 8.083 -17.243 1.00 37.31 274 ARG A C 1
ATOM 2137 O O . ARG A 1 274 ? -26.107 6.995 -17.306 1.00 37.31 274 ARG A O 1
#

Radius of gyration: 30.27 Å; Cα contacts (8 Å, |Δi|>4): 420; chains: 1; bounding box: 118×53×73 Å

Sequence (274 aa):
MYKQNFFNSAASQANEFFHSADGDGWGNAFGDVDADGDYEGADDYDADGDYDADGDYDADGDYDYAFGDEMMNARGGKSRRMARKPVKKSSSQESQPYIITIQNTHTATEAVDVEVLAALTRQMNPSTTANVTWSYNLNGISYTEFLAWIASGNVFSVGQTSLVGIGSNATHNQAQVQETVSINTKDPNGNAVTRQFIPRIDSYQYQQTQTDIWYDFLVNSFTSLKLGKIYPATTVKVYLYPKVKINQFRTLAGKQAVTKYGSPRTNLALRAKR

Solvent-accessible surface area (backbone atoms only — not comparable to full-atom values): 17152 Å² total; per-residue (Å²): 139,86,89,81,88,82,90,84,79,85,90,85,86,81,88,85,81,90,81,79,90,86,83,87,78,90,77,76,92,66,79,86,77,76,94,66,95,72,82,82,80,82,84,84,89,85,92,80,85,80,85,78,69,88,70,86,74,81,91,59,101,61,87,80,77,79,72,78,84,85,76,86,78,93,68,95,67,91,76,76,80,74,76,76,71,80,79,74,78,78,74,55,54,69,34,71,60,51,42,40,38,39,31,27,73,34,76,87,49,66,43,65,66,46,68,77,50,25,19,45,62,36,67,80,47,81,73,88,58,82,57,55,48,75,40,35,77,49,92,96,45,52,42,66,55,55,27,45,50,26,41,75,67,43,35,35,29,31,43,33,38,36,34,34,31,42,54,89,48,64,68,50,16,37,50,47,32,41,36,42,37,32,42,35,40,49,49,98,88,68,53,71,50,77,48,78,43,69,47,72,76,58,94,86,52,94,57,64,33,47,34,77,43,84,54,77,47,72,43,40,32,51,22,29,40,29,34,48,50,39,45,41,46,28,30,39,38,41,33,40,26,40,33,33,42,47,40,72,67,34,45,76,71,77,38,76,37,64,49,71,34,30,78,64,85,46,81,70,64,68,56,81,76,112

Secondary structure (DSSP, 8-state):
----------------------------------SS----------------------SS-S------------S----------------PPBPPPEEEEEEE--SS--EEEEES--HHHHHH----STTEEEEE-BTTB-HHHHHHHHHTT-EEEEEEEEEEEEES-HHHHHHHTTS-EEEEEE-TTS-EEEEEE-----TT-S-SSEEEE---EEE-TTEEEEEEEE-TTEEEEEEEEEEEEE-HHHHHTTS-SEEE-BPP--TTTTTTT-

Mean predicted aligned error: 18.33 Å

Foldseek 3Di:
DDDDDDDDDDDDDDDDDDDDDDDDDPPDPDDDDDPDPDPDDDDDDDDDDDPPDDDDDDDDPDDPPPPDPPDDDPDDDPDPPPPPDPDPPPAFAAFDWWKKKKWQQAAADKWFFDKLALLQVCLVPVDDTPRMDMATPDPPAGSNNVSVVQLVWWKFKFQKKKKFKDFPDPVLLLVQQQFKKKKWAADPVGDIDIDIDGFDDDPPDPDRRMTMDRDIDMRHNRIIITTRIRDGRMMMMIIGGTQKTAAPVCVVVVHHRIRGGDYHPDVVVVVVPD